Protein 5F6E (pdb70)

Nearest PDB structures (foldseek):
  5f6e-assembly1_A  TM=1.006E+00  e=1.641E-32  Homo sapiens
  5fq2-assembly1_A  TM=9.943E-01  e=1.262E-30  Homo sapiens
  2uyz-assembly1_A  TM=9.974E-01  e=3.796E-30  Mus musculus
  2gro-assembly1_A  TM=9.980E-01  e=2.972E-30  Homo sapiens
  2grr-assembly1_A  TM=9.965E-01  e=2.630E-30  Homo sapiens

CATH classification: 3.10.110.10

Sequence (156 aa):
SGIALSSSRLAQQERRKAWRRKDHHPFGFVAVVPPTKKNPPDGTMNLMMNWEECAIIPPGAAGTPWAGGLFKLLRMMLLFKDDYPSSPPKKCKFEPPPLFHPNVVYYPSGTVCLSSSIILEEDKDWRRPAIITIKKQILLGIQEELLNEPNNIQQDPAQAEAYTIIYYCQNRRVEYEEKKRVRRRAQAKKKFAP

Solvent-accessible surface area: 8613 Å² total; per-residue (Å²): 61,59,135,0,75,77,34,0,51,115,8,81,164,58,16,158,184,87,82,29,198,33,13,65,4,80,24,22,160,52,152,113,44,74,92,34,16,38,37,0,81,5,5,0,24,13,34,96,87,29,33,6,45,52,4,42,2,134,3,52,0,63,13,123,99,75,2,18,63,0,16,2,87,1,57,1,66,69,68,7,21,0,0,0,0,95,100,55,0,28,7,18,28,46,43,18,64,90,142,125,79,16,134,70,72,4,49,1,62,92,1,0,71,14,0,33,127,5,3,68,110,9,67,83,157,65,60,11,22,79,88,0,72,52,27,22,65,141,74,114,121,61,8,66,118,82,0,128,62,18,3,170,153,41,58,129

InterPro domains:
  IPR000608 Ubiquitin-conjugating (UBC), catalytic core domain [PF00179] (8-151)
  IPR000608 Ubiquitin-conjugating (UBC), catalytic core domain [PS50127] (4-157)
  IPR016135 Ubiquitin-conjugating enzyme/RWD-like [G3DSA:3.10.110.10] (1-157)
  IPR016135 Ubiquitin-conjugating enzyme/RWD-like [SSF54495] (1-156)
  IPR0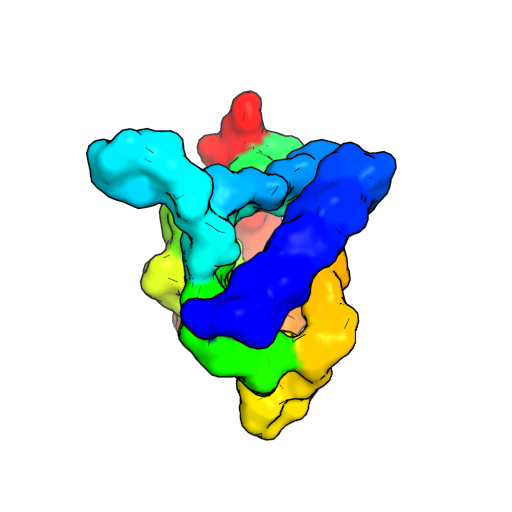23313 Ubiquitin-conjugating enzyme, active site [PS00183] (82-97)
  IPR050113 Ubiquitin-conjugating enzyme E2-like [PTHR24067] (4-149)

GO terms:
  GO:0061656 SUMO conjugating enzyme activity (F, IDA)
  GO:0048471 perinuclear region of cytoplasm (C, IDA)
  GO:0016925 protein sumoylation (P, IDA)
  GO:0051170 import into nucleus (P, IDA)
  GO:0001221 transcription coregulator binding (F, IPI)
  GO:0005515 protein binding (F, IPI)
  GO:0005634 nucleus (C, IDA)
  GO:0005737 cytoplasm (C, IDA)
  GO:0016925 protein sumoylation (P, IMP)
  GO:0008134 transcription factor binding (F, IPI)
  GO:0036211 protein modification process (P, TAS)
  GO:0000795 synaptonemal complex (C, TAS)
  GO:0006511 ubiquitin-dependent protein catabolic process (P, TAS)
  GO:0019789 SUMO transferase activity (F, EXP)
  GO:0005635 nuclear envelope (C, TAS)
  GO:0005654 nucleoplasm (C, TAS)
  GO:0005829 cytosol (C, TAS)
  GO:0016925 protein sumoylation (P, TAS)
  GO:0007084 mitotic nuclear membrane reassembly (P, TAS)
  GO:0000122 negative regulation of transcription by RNA polymerase II (P, TAS)

B-factor: mean 19.39, std 8.33, range [9.88, 52.64]

Radius of gyration: 15.87 Å; Cα contacts (8 Å, |Δi|>4): 340; chains: 1; bounding box: 32×26×48 Å

Structure (mmCIF, N/CA/C/O backbone):
data_5F6E
#
_entry.id   5F6E
#
_cell.length_a   50.873
_cell.length_b   35.537
_cell.length_c   58.151
_cell.angle_alpha   90.00
_cell.angle_beta   112.16
_cell.angle_gamma   90.00
#
_symmetry.space_group_name_H-M   'P 1 21 1'
#
loop_
_entity.id
_entity.type
_entity.pdbx_description
1 polymer 'SUMO-conjugating enzyme UBC9'
2 non-polymer 1,2-ETHANEDIOL
3 water water
#
loop_
_atom_site.group_PDB
_atom_site.id
_atom_site.type_symbol
_atom_site.label_atom_id
_atom_site.label_alt_id
_atom_site.label_comp_id
_atom_site.label_asym_id
_atom_site.label_entity_id
_atom_site.label_seq_id
_atom_site.pdbx_PDB_ins_code
_atom_site.Cartn_x
_atom_site.Cartn_y
_atom_site.Cartn_z
_atom_site.occupancy
_atom_site.B_iso_or_equiv
_atom_site.auth_seq_id
_atom_site.auth_comp_id
_atom_site.auth_asym_id
_atom_site.auth_atom_id
_atom_site.pdbx_PDB_model_num
ATOM 1 N N . SER A 1 1 ? 68.772 5.209 -16.014 1.00 25.90 2 SER A N 1
ATOM 2 C CA . SER A 1 1 ? 69.597 4.007 -15.913 1.00 24.30 2 SER A CA 1
ATOM 3 C C . SER A 1 1 ? 68.749 2.741 -15.876 1.00 21.99 2 SER A C 1
ATOM 4 O O . SER A 1 1 ? 68.014 2.514 -14.904 1.00 21.13 2 SER A O 1
ATOM 7 N N . GLY A 1 2 ? 68.867 1.912 -16.911 1.00 21.63 3 GLY A N 1
ATOM 8 C CA . GLY A 1 2 ? 68.129 0.664 -16.974 1.00 21.06 3 GLY A CA 1
ATOM 9 C C . GLY A 1 2 ? 68.413 -0.252 -15.796 1.00 18.96 3 GLY A C 1
ATOM 10 O O . GLY A 1 2 ? 67.509 -0.905 -15.277 1.00 19.95 3 GLY A O 1
ATOM 11 N N . ILE A 1 3 ? 69.674 -0.320 -15.389 1.00 17.64 4 ILE A N 1
ATOM 12 C CA . ILE A 1 3 ? 70.062 -1.174 -14.269 1.00 16.91 4 ILE A CA 1
ATOM 13 C C . ILE A 1 3 ? 69.393 -0.716 -12.964 1.00 16.22 4 ILE A C 1
ATOM 14 O O . ILE A 1 3 ? 68.798 -1.519 -12.243 1.00 16.78 4 ILE A O 1
ATOM 19 N N . ALA A 1 4 ? 69.458 0.582 -12.680 1.00 16.05 5 ALA A N 1
ATOM 20 C CA . ALA A 1 4 ? 68.848 1.114 -11.471 1.00 15.60 5 ALA A CA 1
ATOM 21 C C . ALA A 1 4 ? 67.343 0.926 -11.517 1.00 15.81 5 ALA A C 1
ATOM 22 O O . ALA A 1 4 ? 66.737 0.486 -10.535 1.00 15.44 5 ALA A O 1
ATOM 24 N N . LEU A 1 5 ? 66.736 1.251 -12.654 1.00 16.54 6 LEU A N 1
ATOM 25 C CA . LEU A 1 5 ? 65.285 1.185 -12.776 1.00 17.50 6 LEU A CA 1
ATOM 26 C C . LEU A 1 5 ? 64.733 -0.229 -12.665 1.00 17.38 6 LEU A C 1
ATOM 27 O O . LEU A 1 5 ? 63.670 -0.437 -12.089 1.00 18.40 6 LEU A O 1
ATOM 32 N N A SER A 1 6 ? 65.449 -1.197 -13.227 0.54 17.85 7 SER A N 1
ATOM 33 N N B SER A 1 6 ? 65.454 -1.206 -13.208 0.25 17.38 7 SER A N 1
ATOM 34 N N C SER A 1 6 ? 65.462 -1.199 -13.210 0.20 17.08 7 SER A N 1
ATOM 35 C CA A SER A 1 6 ? 65.036 -2.584 -13.109 0.54 18.18 7 SER A CA 1
ATOM 36 C CA B SER A 1 6 ? 65.015 -2.593 -13.107 0.25 17.42 7 SER A CA 1
ATOM 37 C CA C SER A 1 6 ? 65.054 -2.595 -13.117 0.20 16.83 7 SER A CA 1
ATOM 38 C C A SER A 1 6 ? 65.048 -3.016 -11.640 0.54 17.14 7 SER A C 1
ATOM 39 C C B SER A 1 6 ? 65.084 -3.092 -11.660 0.25 16.94 7 SER A C 1
ATOM 40 C C C SER A 1 6 ? 65.085 -3.079 -11.667 0.20 16.64 7 SER A C 1
ATOM 41 O O A SER A 1 6 ? 64.085 -3.601 -11.144 0.54 17.59 7 SER A O 1
ATOM 42 O O B SER A 1 6 ? 64.190 -3.803 -11.200 0.25 17.45 7 SER A O 1
ATOM 43 O O C SER A 1 6 ? 64.168 -3.763 -11.212 0.20 17.10 7 SER A O 1
ATOM 50 N N . ARG A 1 7 ? 66.142 -2.721 -10.944 1.00 16.13 8 ARG A N 1
ATOM 51 C CA . ARG A 1 7 ? 66.250 -3.083 -9.532 1.00 15.18 8 ARG A CA 1
ATOM 52 C C . ARG A 1 7 ? 65.176 -2.371 -8.705 1.00 14.70 8 ARG A C 1
ATOM 53 O O . ARG A 1 7 ? 64.555 -2.985 -7.840 1.00 15.26 8 ARG A O 1
ATOM 61 N N . LEU A 1 8 ? 64.939 -1.091 -8.986 1.00 14.94 9 LEU A N 1
ATOM 62 C CA . LEU A 1 8 ? 63.944 -0.345 -8.227 1.00 15.29 9 LEU A CA 1
ATOM 63 C C . LEU A 1 8 ? 62.532 -0.883 -8.454 1.00 15.53 9 LEU A C 1
ATOM 64 O O . LEU A 1 8 ? 61.729 -0.906 -7.520 1.00 15.65 9 LEU A O 1
ATOM 69 N N . ALA A 1 9 ? 62.236 -1.351 -9.665 1.00 16.63 10 ALA A N 1
ATOM 70 C CA . ALA A 1 9 ? 60.954 -2.001 -9.912 1.00 17.91 10 ALA A CA 1
ATOM 71 C C . ALA A 1 9 ? 60.822 -3.296 -9.101 1.00 17.78 10 ALA A C 1
ATOM 72 O O . ALA A 1 9 ? 59.753 -3.602 -8.570 1.00 18.29 10 ALA A O 1
ATOM 74 N N A GLN A 1 10 ? 61.916 -4.049 -9.018 0.61 17.15 11 GLN A N 1
ATOM 75 N N B GLN A 1 10 ? 61.910 -4.052 -8.999 0.39 17.43 11 GLN A N 1
ATOM 76 C CA A GLN A 1 10 ? 61.964 -5.261 -8.209 0.61 17.64 11 GLN A CA 1
ATOM 77 C CA B GLN A 1 10 ? 61.902 -5.265 -8.191 0.39 17.80 11 GLN A CA 1
ATOM 78 C C A GLN A 1 10 ? 61.695 -4.933 -6.735 0.61 16.89 11 GLN A C 1
ATOM 79 C C B GLN A 1 10 ? 61.694 -4.944 -6.711 0.39 16.95 11 GLN A C 1
ATOM 80 O O A GLN A 1 10 ? 60.918 -5.613 -6.068 0.61 17.46 11 GLN A O 1
ATOM 81 O O B GLN A 1 10 ? 60.971 -5.650 -6.010 0.39 17.30 11 GLN A O 1
ATOM 92 N N . GLU A 1 11 ? 62.333 -3.877 -6.240 1.00 15.90 12 GLU A N 1
ATOM 93 C CA . GLU A 1 11 ? 62.171 -3.454 -4.846 1.00 15.16 12 GLU A CA 1
ATOM 94 C C . GLU A 1 11 ? 60.720 -3.075 -4.565 1.00 15.48 12 GLU A C 1
ATOM 95 O O . GLU A 1 11 ? 60.154 -3.442 -3.533 1.00 15.92 12 GLU A O 1
ATOM 101 N N A ARG A 1 12 ? 60.123 -2.334 -5.490 0.57 16.09 13 ARG A N 1
ATOM 102 N N B ARG A 1 12 ? 60.116 -2.340 -5.491 0.43 16.45 13 ARG A N 1
ATOM 103 C CA A ARG A 1 12 ? 58.748 -1.885 -5.332 0.57 17.41 13 ARG A CA 1
ATOM 104 C CA B ARG A 1 12 ? 58.745 -1.893 -5.307 0.43 17.91 13 ARG A CA 1
ATOM 105 C C A ARG A 1 12 ? 57.776 -3.063 -5.275 0.57 17.92 13 ARG A C 1
ATOM 106 C C B ARG A 1 12 ? 57.778 -3.073 -5.262 0.43 1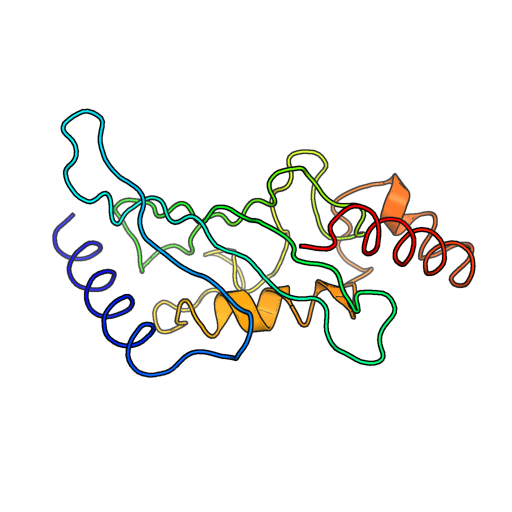8.08 13 ARG A C 1
ATOM 107 O O A ARG A 1 12 ? 56.867 -3.090 -4.445 0.57 18.32 13 ARG A O 1
ATOM 108 O O B ARG A 1 12 ? 56.871 -3.110 -4.430 0.43 18.34 13 ARG A O 1
ATOM 123 N N . LYS A 1 13 ? 57.985 -4.042 -6.147 1.00 17.99 14 LYS A N 1
ATOM 124 C CA . LYS A 1 13 ? 57.134 -5.223 -6.184 1.00 19.39 14 LYS A CA 1
ATOM 125 C C . LYS A 1 13 ? 57.251 -6.010 -4.881 1.00 19.04 14 LYS A C 1
ATOM 126 O O . LYS A 1 13 ? 56.247 -6.414 -4.294 1.00 19.85 14 LYS A O 1
ATOM 132 N N . ALA A 1 14 ? 58.481 -6.201 -4.415 1.00 18.22 15 ALA A N 1
ATOM 133 C CA . ALA A 1 14 ? 58.709 -6.928 -3.173 1.00 18.53 15 ALA A CA 1
ATOM 134 C C . ALA A 1 14 ? 58.098 -6.200 -1.980 1.00 18.16 15 ALA A C 1
ATOM 135 O O . ALA A 1 14 ? 57.452 -6.820 -1.134 1.00 18.95 15 ALA A O 1
ATOM 137 N N . TRP A 1 15 ? 58.311 -4.888 -1.918 1.00 17.45 16 TRP A N 1
ATOM 138 C CA . TRP A 1 15 ? 57.802 -4.082 -0.817 1.00 17.42 16 TRP A CA 1
ATOM 139 C C . TRP A 1 15 ? 56.278 -4.165 -0.726 1.00 19.00 16 TRP A C 1
ATOM 140 O O . TRP A 1 15 ? 55.716 -4.370 0.353 1.00 20.06 16 TRP A O 1
ATOM 151 N N A ARG A 1 16 ? 55.610 -4.016 -1.863 0.47 19.55 17 ARG A N 1
ATOM 152 N N B ARG A 1 16 ? 55.616 -4.019 -1.870 0.53 19.48 17 ARG A N 1
ATOM 153 C CA A ARG A 1 16 ? 54.152 -4.022 -1.877 0.47 21.14 17 ARG A CA 1
ATOM 154 C CA B ARG A 1 16 ? 54.157 -4.024 -1.914 0.53 21.18 17 ARG A CA 1
ATOM 155 C C A ARG A 1 16 ? 53.580 -5.376 -1.464 0.47 22.76 17 ARG A C 1
ATOM 156 C C B ARG A 1 16 ? 53.569 -5.373 -1.501 0.53 22.91 17 ARG A C 1
ATOM 157 O O A ARG A 1 16 ? 52.515 -5.446 -0.849 0.47 24.14 17 ARG A O 1
ATOM 158 O O B ARG A 1 16 ? 52.480 -5.436 -0.929 0.53 24.47 17 ARG A O 1
ATOM 173 N N . LYS A 1 17 ? 54.298 -6.446 -1.787 1.00 22.54 18 LYS A N 1
ATOM 174 C CA . LYS A 1 17 ? 53.864 -7.790 -1.430 1.00 23.71 18 LYS A CA 1
ATOM 175 C C . LYS A 1 17 ? 54.010 -8.076 0.064 1.00 23.09 18 LYS A C 1
ATOM 176 O O . LYS A 1 17 ? 53.180 -8.765 0.660 1.00 24.14 18 LYS A O 1
ATOM 182 N N . ASP A 1 18 ? 55.066 -7.544 0.668 1.00 21.92 19 ASP A N 1
ATOM 183 C CA . ASP A 1 18 ? 55.391 -7.870 2.049 1.00 22.46 19 ASP A CA 1
ATOM 184 C C . ASP A 1 18 ? 56.299 -6.804 2.640 1.00 20.32 19 ASP A C 1
ATOM 185 O O . ASP A 1 18 ? 57.451 -6.666 2.237 1.00 20.87 19 ASP A O 1
ATOM 190 N N A HIS A 1 19 ? 55.774 -6.053 3.601 0.45 19.19 20 HIS A N 1
ATOM 191 N N B HIS A 1 19 ? 55.779 -6.036 3.591 0.55 19.01 20 HIS A N 1
ATOM 192 C CA A HIS A 1 19 ? 56.554 -5.020 4.265 0.45 18.19 20 HIS A CA 1
ATOM 193 C CA B HIS A 1 19 ? 56.595 -5.028 4.252 0.55 17.86 20 HIS A CA 1
ATOM 194 C C A HIS A 1 19 ? 56.229 -5.007 5.753 0.45 17.60 20 HIS A C 1
ATOM 195 C C B HIS A 1 19 ? 56.195 -4.893 5.718 0.55 17.84 20 HIS A C 1
ATOM 196 O O A HIS A 1 19 ? 55.184 -5.509 6.171 0.45 17.47 20 HIS A O 1
ATOM 197 O O B HIS A 1 19 ? 55.059 -5.198 6.086 0.55 18.30 20 HIS A O 1
ATOM 210 N N . PRO A 1 20 ? 57.137 -4.450 6.565 1.00 17.38 21 PRO A N 1
ATOM 211 C CA . PRO A 1 20 ? 56.855 -4.362 7.999 1.00 17.19 21 PRO A CA 1
ATOM 212 C C . PRO A 1 20 ? 55.734 -3.376 8.308 1.00 16.25 21 PRO A C 1
ATOM 213 O O . PRO A 1 20 ? 55.645 -2.300 7.706 1.00 16.22 21 PRO A O 1
ATOM 217 N N . PHE A 1 21 ? 54.890 -3.750 9.261 1.00 16.49 22 PHE A N 1
ATOM 218 C CA . PHE A 1 21 ? 53.702 -2.976 9.565 1.00 16.50 22 PHE A CA 1
ATOM 219 C C . PHE A 1 21 ? 54.036 -1.561 10.023 1.00 15.74 22 PHE A C 1
ATOM 220 O O . PHE A 1 21 ? 54.933 -1.355 10.847 1.00 16.02 22 PHE A O 1
ATOM 228 N N . GLY A 1 22 ? 53.316 -0.586 9.480 1.00 15.88 23 GLY A N 1
ATOM 229 C CA . GLY A 1 22 ? 53.491 0.796 9.881 1.00 15.66 23 GLY A CA 1
ATOM 230 C C . GLY A 1 22 ? 54.533 1.550 9.080 1.00 14.80 23 GLY A C 1
ATOM 231 O O . GLY A 1 22 ? 54.595 2.771 9.150 1.00 15.15 23 GLY A O 1
ATOM 232 N N . PHE A 1 23 ? 55.358 0.832 8.323 1.00 14.15 24 PHE A N 1
ATOM 233 C CA . PHE A 1 23 ? 56.327 1.478 7.447 1.00 13.51 24 PHE A CA 1
ATOM 234 C C . PHE A 1 23 ? 55.661 1.868 6.132 1.00 13.96 24 PHE A C 1
ATOM 235 O O . PHE A 1 23 ? 54.711 1.214 5.687 1.00 15.70 24 PHE A O 1
ATOM 243 N N . VAL A 1 24 ? 56.184 2.914 5.500 1.00 13.78 25 VAL A N 1
ATOM 244 C CA . VAL A 1 24 ? 55.723 3.368 4.193 1.00 14.91 25 VAL A CA 1
ATOM 245 C C . VAL A 1 24 ? 56.944 3.547 3.298 1.00 14.02 25 VAL A C 1
ATOM 246 O O . VAL A 1 24 ? 57.983 4.013 3.759 1.00 14.29 25 VAL A O 1
ATOM 250 N N . ALA A 1 25 ? 56.825 3.163 2.030 1.00 14.17 26 ALA A N 1
ATOM 251 C CA . ALA A 1 25 ? 57.877 3.421 1.056 1.00 14.10 26 ALA A CA 1
ATOM 252 C C . ALA A 1 25 ? 57.230 3.484 -0.318 1.00 14.69 26 ALA A C 1
ATOM 253 O O . ALA A 1 25 ? 56.832 2.457 -0.865 1.00 15.94 26 ALA A O 1
ATOM 255 N N A VAL A 1 26 ? 57.104 4.681 -0.878 0.37 14.94 27 VAL A N 1
ATOM 256 N N B VAL A 1 26 ? 57.132 4.690 -0.871 0.63 14.85 27 VAL A N 1
ATOM 257 C CA A VAL A 1 26 ? 56.517 4.811 -2.206 0.37 15.64 27 VAL A CA 1
ATOM 258 C CA B VAL A 1 26 ? 56.416 4.905 -2.122 0.63 15.83 27 VAL A CA 1
ATOM 259 C C A VAL A 1 26 ? 57.309 5.771 -3.083 0.37 15.28 27 VAL A C 1
ATOM 260 C C B VAL A 1 26 ? 57.209 5.824 -3.050 0.63 15.58 27 VAL A C 1
ATOM 261 O O A VAL A 1 26 ? 57.799 6.796 -2.615 0.37 16.10 27 VAL A O 1
ATOM 262 O O B VAL A 1 26 ? 57.677 6.881 -2.632 0.63 16.38 27 VAL A O 1
ATOM 269 N N A PRO A 1 27 ? 57.453 5.427 -4.367 0.37 14.87 28 PRO A N 1
ATOM 270 N N B PRO A 1 27 ? 57.361 5.434 -4.326 0.63 15.67 28 PRO A N 1
ATOM 271 C CA A PRO A 1 27 ? 58.065 6.349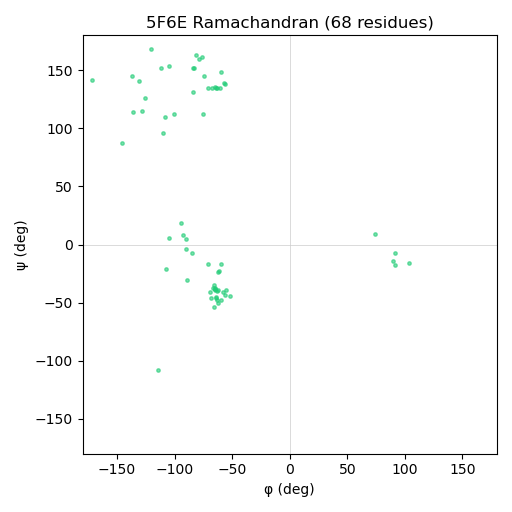 -5.327 0.37 15.36 28 PRO A CA 1
ATOM 272 C CA B PRO A 1 27 ? 58.032 6.356 -5.250 0.63 16.41 28 PRO A CA 1
ATOM 273 C C A PRO A 1 27 ? 57.250 7.629 -5.466 0.37 16.46 28 PRO A C 1
ATOM 274 C C B PRO A 1 27 ? 57.242 7.650 -5.413 0.63 17.02 28 PRO A C 1
ATOM 275 O O A PRO A 1 27 ? 56.033 7.617 -5.272 0.37 17.69 28 PRO A O 1
ATOM 276 O O B PRO A 1 27 ? 56.033 7.669 -5.175 0.63 18.53 28 PRO A O 1
ATOM 283 N N . THR A 1 28 ? 57.929 8.723 -5.788 1.00 16.61 29 THR A N 1
ATOM 284 C CA . THR A 1 28 ? 57.281 10.005 -6.014 1.00 16.35 29 THR A CA 1
ATOM 285 C C . THR A 1 28 ? 56.907 10.145 -7.496 1.00 16.38 29 THR A C 1
ATOM 286 O O . THR A 1 28 ? 56.985 9.178 -8.262 1.00 17.47 29 THR A O 1
ATOM 290 N N A LYS A 1 29 ? 56.498 11.348 -7.892 0.76 15.87 30 LYS A N 1
ATOM 291 N N B LYS A 1 29 ? 56.500 11.348 -7.884 0.24 16.52 30 LYS A N 1
ATOM 292 C CA A LYS A 1 29 ? 56.107 11.619 -9.274 0.76 16.34 30 LYS A CA 1
ATOM 293 C CA B LYS A 1 29 ? 56.143 11.620 -9.269 0.24 16.96 30 LYS A CA 1
ATOM 294 C C A LYS A 1 29 ? 56.944 12.737 -9.885 0.76 16.89 30 LYS A C 1
ATOM 295 C C B LYS A 1 29 ? 57.020 12.705 -9.877 0.24 17.15 30 LYS A C 1
ATOM 296 O O A LYS A 1 29 ? 57.387 13.650 -9.183 0.76 17.95 30 LYS A O 1
ATOM 297 O O B LYS A 1 29 ? 57.558 13.561 -9.173 0.24 17.34 30 LYS A O 1
ATOM 308 N N . ASN A 1 30 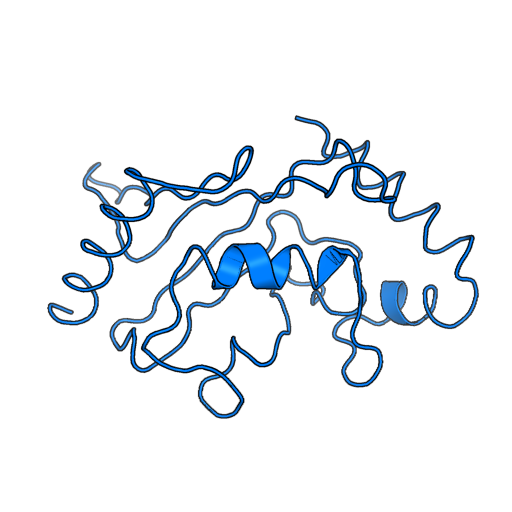? 57.165 12.645 -11.195 1.00 17.53 31 ASN A N 1
ATOM 309 C CA . ASN A 1 30 ? 57.815 13.699 -11.970 1.00 19.20 31 ASN A CA 1
ATOM 310 C C . ASN A 1 30 ? 56.801 14.826 -12.234 1.00 20.41 31 ASN A C 1
ATOM 311 O O . ASN A 1 30 ? 55.609 14.628 -12.018 1.00 19.36 31 ASN A O 1
ATOM 316 N N A PRO A 1 31 ? 57.272 16.001 -12.700 0.67 22.09 32 PRO A N 1
ATOM 317 N N B PRO A 1 31 ? 57.266 16.001 -12.705 0.33 21.91 32 PRO A N 1
ATOM 318 C CA A PRO A 1 31 ? 56.359 17.113 -13.001 0.67 23.11 32 PRO A CA 1
ATOM 319 C CA B PRO A 1 31 ? 56.318 17.095 -12.958 0.33 22.83 32 PRO A CA 1
ATOM 320 C C A PRO A 1 31 ? 55.240 16.751 -13.978 0.67 23.54 32 PRO A C 1
ATOM 321 C C B PRO A 1 31 ? 55.243 16.773 -14.001 0.33 23.33 32 PRO A C 1
ATOM 322 O O A PRO A 1 31 ? 54.174 17.364 -13.931 0.67 23.68 32 PRO A O 1
ATOM 323 O O B PRO A 1 31 ? 54.211 17.443 -14.026 0.33 23.52 32 PRO A O 1
ATOM 330 N N . ASP A 1 32 ? 55.475 15.768 -14.841 1.00 23.44 33 ASP A N 1
ATOM 331 C CA . ASP A 1 32 ? 54.465 15.347 -15.809 1.00 24.01 33 ASP A CA 1
ATOM 332 C C . ASP A 1 32 ? 53.524 14.272 -15.251 1.00 23.06 33 ASP A C 1
ATOM 333 O O . ASP A 1 32 ? 52.668 13.756 -15.971 1.00 24.16 33 ASP A O 1
ATOM 338 N N . GLY A 1 33 ? 53.699 13.930 -13.975 1.00 21.39 34 GLY A N 1
ATOM 339 C CA . GLY A 1 33 ? 52.816 12.987 -13.305 1.00 20.87 34 GLY A CA 1
ATOM 340 C C . GLY A 1 33 ? 53.244 11.530 -13.352 1.00 20.55 34 GLY A C 1
ATOM 341 O O . GLY A 1 33 ? 52.634 10.682 -12.694 1.00 21.15 34 GLY A O 1
ATOM 342 N N . THR A 1 34 ? 54.285 11.229 -14.121 1.00 20.17 35 THR A N 1
ATOM 343 C CA . THR A 1 34 ? 54.777 9.859 -14.222 1.00 20.32 35 THR A CA 1
ATOM 344 C C . THR A 1 34 ? 55.566 9.474 -12.973 1.00 19.02 35 THR A C 1
ATOM 345 O O . THR A 1 34 ? 56.007 10.332 -12.209 1.00 18.36 35 THR A O 1
ATOM 349 N N . MET A 1 35 ? 55.740 8.176 -12.770 1.00 19.75 36 MET A N 1
ATOM 350 C CA . MET A 1 35 ? 56.423 7.678 -11.587 1.00 19.51 36 MET A CA 1
ATOM 351 C C . MET A 1 35 ? 57.921 7.969 -11.627 1.00 18.34 36 MET A C 1
ATOM 352 O O . MET A 1 35 ? 58.580 7.767 -12.656 1.00 19.11 36 MET A O 1
ATOM 357 N N . ASN A 1 36 ? 58.446 8.448 -10.500 1.00 17.42 37 ASN A N 1
ATOM 358 C CA . ASN A 1 36 ? 59.875 8.669 -10.334 1.00 17.25 37 ASN A CA 1
ATOM 359 C C . ASN A 1 36 ? 60.441 7.662 -9.344 1.00 17.03 37 ASN A C 1
ATOM 360 O O . ASN A 1 36 ? 60.385 7.859 -8.126 1.00 17.10 37 ASN A O 1
ATOM 365 N N . LEU A 1 37 ? 60.988 6.576 -9.875 1.00 16.68 38 LEU A N 1
ATOM 366 C CA . LEU A 1 37 ? 61.580 5.539 -9.038 1.00 16.73 38 LEU A CA 1
ATOM 367 C C . LEU A 1 37 ? 62.877 5.948 -8.341 1.00 15.66 38 LEU A C 1
ATOM 368 O O . LEU A 1 37 ? 63.359 5.219 -7.486 1.00 15.38 38 LEU A O 1
ATOM 373 N N A MET A 1 38 ? 63.444 7.091 -8.714 0.99 15.75 39 MET A N 1
ATOM 374 N N B MET A 1 38 ? 63.425 7.107 -8.697 0.01 15.55 39 MET A N 1
ATOM 375 C CA A MET A 1 38 ? 64.725 7.504 -8.142 0.99 15.68 39 MET A CA 1
ATOM 376 C CA B MET A 1 38 ? 64.709 7.559 -8.156 0.01 15.46 39 MET A CA 1
ATOM 377 C C A MET A 1 38 ? 64.597 8.296 -6.831 0.99 14.89 39 MET A C 1
ATOM 378 C C B MET A 1 38 ? 64.589 8.233 -6.788 0.01 15.38 39 MET A C 1
ATOM 379 O O A MET A 1 38 ? 65.607 8.632 -6.216 0.99 15.62 39 MET A O 1
ATOM 380 O O B MET A 1 38 ? 65.586 8.425 -6.091 0.01 15.35 39 MET A O 1
ATOM 389 N N . ASN A 1 39 ? 63.366 8.587 -6.411 1.00 15.32 40 ASN A N 1
ATOM 390 C CA . ASN A 1 39 ? 63.117 9.444 -5.256 1.00 15.03 40 ASN A CA 1
ATOM 391 C C . ASN A 1 39 ? 61.872 8.901 -4.567 1.00 14.56 40 ASN A C 1
ATOM 392 O O . ASN A 1 39 ? 60.773 8.985 -5.116 1.00 15.59 40 ASN A O 1
ATOM 397 N N . TRP A 1 40 ? 62.050 8.307 -3.386 1.00 13.71 41 TRP A N 1
ATOM 398 C CA . TRP A 1 40 ? 60.935 7.706 -2.660 1.00 13.36 41 TRP A CA 1
ATOM 399 C C . TRP A 1 40 ? 60.640 8.445 -1.366 1.00 13.30 41 TRP A C 1
ATOM 400 O O . TRP A 1 40 ? 61.555 8.884 -0.662 1.00 14.00 41 TRP A O 1
ATOM 411 N N A GLU A 1 41 ? 59.356 8.577 -1.058 0.84 13.36 42 GLU A N 1
ATOM 412 N N B GLU A 1 41 ? 59.354 8.584 -1.066 0.16 13.56 42 GLU A N 1
ATOM 413 C CA A GLU A 1 41 ? 58.923 9.126 0.222 0.84 14.04 42 GLU A CA 1
ATOM 414 C CA B GLU A 1 41 ? 58.910 9.118 0.212 0.16 13.90 42 GLU A CA 1
ATOM 415 C C A GLU A 1 41 ? 58.555 7.974 1.147 0.84 13.48 42 GLU A C 1
ATOM 416 C C B GLU A 1 41 ? 58.574 7.957 1.139 0.16 13.59 42 GLU A C 1
ATOM 417 O O A GLU A 1 41 ? 57.660 7.172 0.845 0.84 14.45 42 GLU A O 1
ATOM 418 O O B GLU A 1 41 ? 57.710 7.132 0.835 0.16 13.72 42 GLU A O 1
ATOM 429 N N . CYS A 1 42 ? 59.271 7.893 2.267 1.00 13.42 43 CYS A N 1
ATOM 430 C CA . CYS A 1 42 ? 59.138 6.777 3.187 1.00 13.05 43 CYS A CA 1
ATOM 431 C C . CYS A 1 42 ? 58.759 7.253 4.587 1.00 12.96 43 CYS A C 1
ATOM 432 O O . CYS A 1 42 ? 58.833 8.442 4.905 1.00 13.25 43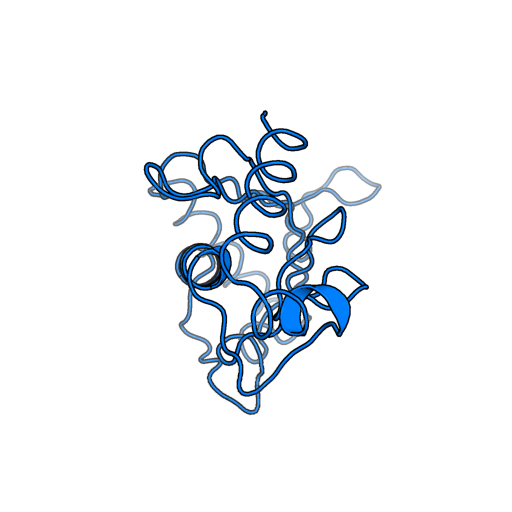 CYS A O 1
ATOM 435 N N . ALA A 1 43 ? 58.362 6.314 5.437 1.00 13.15 44 ALA A N 1
ATOM 436 C CA . ALA A 1 43 ? 58.107 6.625 6.831 1.00 13.94 44 ALA A CA 1
ATOM 437 C C . ALA A 1 43 ? 58.440 5.422 7.689 1.00 13.04 44 ALA A C 1
ATOM 438 O O . ALA A 1 43 ? 58.170 4.274 7.312 1.00 13.75 44 ALA A O 1
ATOM 440 N N A ILE A 1 44 ? 59.037 5.692 8.844 0.87 12.20 45 ILE A N 1
ATOM 441 N N B ILE A 1 44 ? 59.017 5.699 8.855 0.13 13.07 45 ILE A N 1
ATOM 442 C CA A ILE A 1 44 ? 59.440 4.669 9.796 0.87 11.32 45 ILE A CA 1
ATOM 443 C CA B ILE A 1 44 ? 59.400 4.672 9.815 0.13 13.11 45 ILE A CA 1
ATOM 444 C C A ILE A 1 44 ? 58.679 4.888 11.100 0.87 11.88 45 ILE A C 1
ATOM 445 C C B ILE A 1 44 ? 58.666 4.904 11.128 0.13 13.15 45 ILE A C 1
ATOM 446 O O A ILE A 1 44 ? 58.745 5.971 11.686 0.87 12.18 45 ILE A O 1
ATOM 447 O O B ILE A 1 44 ? 58.798 5.966 11.738 0.13 13.04 45 ILE A O 1
ATOM 456 N N A PRO A 1 45 ? 57.946 3.866 11.572 0.87 11.99 46 PRO A N 1
ATOM 457 N N B PRO A 1 45 ? 57.883 3.911 11.570 0.13 13.22 46 PRO A N 1
ATOM 458 C CA A PRO A 1 45 ? 57.245 3.997 12.854 0.87 12.95 46 PRO A CA 1
ATOM 459 C CA B PRO A 1 45 ? 57.192 4.033 12.856 0.13 13.39 46 PRO A CA 1
ATOM 460 C C A PRO A 1 45 ? 58.211 3.771 14.003 0.87 12.90 46 PRO A C 1
ATOM 461 C C B PRO A 1 45 ? 58.144 3.744 14.010 0.13 13.38 46 PRO A C 1
ATOM 462 O O A PRO A 1 45 ? 59.124 2.946 13.906 0.87 13.22 46 PRO A O 1
ATOM 463 O O B PRO A 1 45 ? 58.993 2.858 13.900 0.13 13.32 46 PRO A O 1
ATOM 470 N N . GLY A 1 46 ? 58.010 4.492 15.100 1.00 13.56 47 GLY A N 1
ATOM 471 C CA . GLY A 1 46 ? 58.797 4.231 16.285 1.00 14.19 47 GLY A CA 1
ATOM 472 C C . GLY A 1 46 ? 58.472 2.842 16.803 1.00 15.55 47 GLY A C 1
ATOM 473 O O . GLY A 1 46 ? 57.333 2.384 16.712 1.00 16.45 47 GLY A O 1
ATOM 474 N N . ALA A 1 47 ? 59.481 2.156 17.326 1.00 16.76 48 ALA A N 1
ATOM 475 C CA . ALA A 1 47 ? 59.286 0.83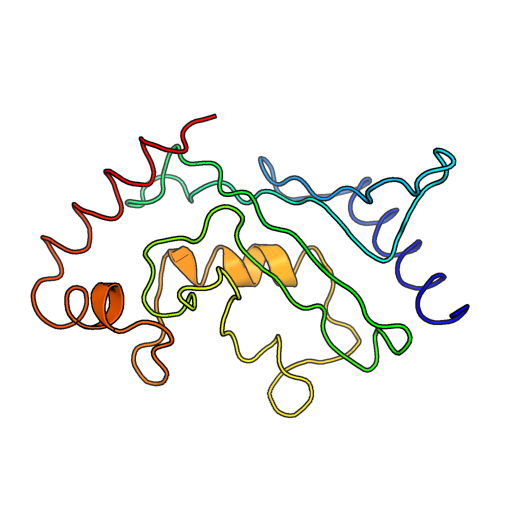5 17.902 1.00 18.92 48 ALA A CA 1
ATOM 476 C C . ALA A 1 47 ? 58.439 0.907 19.173 1.00 19.33 48 ALA A C 1
ATOM 477 O O . ALA A 1 47 ? 58.655 1.762 20.034 1.00 18.57 48 ALA A O 1
ATOM 479 N N . ALA A 1 48 ? 57.470 0.006 19.297 1.00 20.89 49 ALA A N 1
ATOM 480 C CA . ALA A 1 48 ? 56.649 -0.042 20.502 1.00 22.21 49 ALA A CA 1
ATOM 481 C C . ALA A 1 48 ? 57.522 -0.301 21.720 1.00 22.01 49 ALA A C 1
ATOM 482 O O . ALA A 1 48 ? 58.554 -0.964 21.619 1.00 22.82 49 ALA A O 1
ATOM 484 N N . GLY A 1 49 ? 57.120 0.238 22.865 1.00 21.10 50 GLY A N 1
ATOM 485 C CA . GLY A 1 49 ? 57.826 -0.031 24.102 1.00 20.80 50 GLY A CA 1
ATOM 486 C C . GLY A 1 49 ? 59.160 0.676 24.229 1.00 20.77 50 GLY A C 1
ATOM 487 O O . GLY A 1 49 ? 59.936 0.395 25.139 1.00 21.08 50 GLY A O 1
ATOM 488 N N . THR A 1 50 ? 59.437 1.590 23.305 1.00 20.20 51 THR A N 1
ATOM 489 C CA . THR A 1 50 ? 60.658 2.382 23.349 1.00 20.16 51 THR A CA 1
ATOM 490 C C . THR A 1 50 ? 60.278 3.846 23.436 1.00 20.11 51 THR A C 1
ATOM 491 O O . THR A 1 50 ? 59.123 4.197 23.212 1.00 19.41 51 THR A O 1
ATOM 495 N N . PRO A 1 51 ? 61.257 4.719 23.723 1.00 20.93 52 PRO A N 1
ATOM 496 C CA . PRO A 1 51 ? 60.967 6.153 23.735 1.00 21.30 52 PRO A CA 1
ATOM 497 C C . PRO A 1 51 ? 60.461 6.694 22.383 1.00 19.39 52 PRO A C 1
ATOM 498 O O . PRO A 1 51 ? 59.895 7.780 22.344 1.00 20.56 52 PRO A O 1
ATOM 502 N N . TRP A 1 52 ? 60.661 5.950 21.290 1.00 16.35 53 TRP A N 1
ATOM 503 C CA . TRP A 1 52 ? 60.228 6.377 19.952 1.00 14.98 53 TRP A CA 1
ATOM 504 C C . TRP A 1 52 ? 58.771 6.026 19.675 1.00 14.70 53 TRP A C 1
ATOM 505 O O . TRP A 1 52 ? 58.225 6.422 18.639 1.00 14.69 53 TRP A O 1
ATOM 516 N N . ALA A 1 53 ? 58.147 5.273 20.583 1.00 15.72 54 ALA A N 1
ATOM 517 C CA . ALA A 1 53 ? 56.805 4.758 20.338 1.00 16.76 54 ALA A CA 1
ATOM 518 C C . ALA A 1 53 ? 55.797 5.849 20.016 1.00 17.13 54 ALA A C 1
ATOM 519 O O . ALA A 1 53 ? 55.772 6.903 20.659 1.00 18.24 54 ALA A O 1
ATOM 521 N N . GLY A 1 54 ? 54.948 5.577 19.033 1.00 17.60 55 GLY A N 1
ATOM 522 C CA . GLY A 1 54 ? 53.882 6.489 18.671 1.00 18.69 55 GLY A CA 1
ATOM 523 C C . GLY A 1 54 ? 54.266 7.480 17.589 1.00 18.42 55 GLY A C 1
ATOM 524 O O . GLY A 1 54 ? 53.393 8.084 16.965 1.00 20.30 55 GLY A O 1
ATOM 525 N N . GLY A 1 55 ? 55.564 7.660 17.364 1.00 16.32 56 GLY A N 1
ATOM 526 C CA . GLY A 1 55 ? 56.013 8.567 16.322 1.00 15.64 56 GLY A CA 1
ATOM 527 C C . GLY A 1 55 ? 56.029 7.910 14.954 1.00 14.92 56 GLY A C 1
ATOM 528 O O . GLY A 1 55 ? 56.182 6.699 14.834 1.00 14.51 56 GLY A O 1
ATOM 529 N N . LEU A 1 56 ? 55.853 8.713 13.912 1.00 14.12 57 LEU A N 1
ATOM 530 C CA . LEU A 1 56 ? 56.005 8.256 12.541 1.00 14.31 57 LEU A CA 1
ATOM 531 C C . LEU A 1 56 ? 56.953 9.231 11.879 1.00 13.85 57 LEU A C 1
ATOM 532 O O . LEU A 1 56 ? 56.649 10.419 11.745 1.00 15.27 57 LEU A O 1
ATOM 537 N N . PHE A 1 57 ? 58.114 8.723 11.493 1.00 12.87 58 PHE A N 1
ATOM 538 C CA . PHE A 1 57 ? 59.231 9.571 11.111 1.00 12.90 58 PHE A CA 1
ATOM 539 C C . PHE A 1 57 ? 59.463 9.498 9.613 1.00 12.94 58 PHE A C 1
ATOM 540 O O . PHE A 1 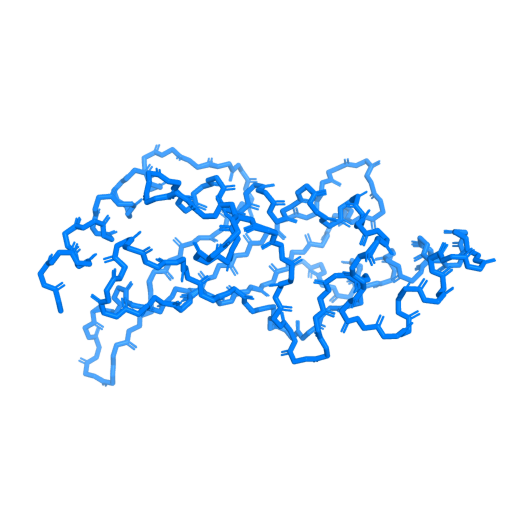57 ? 59.896 8.475 9.083 1.00 12.99 58 PHE A O 1
ATOM 548 N N . LYS A 1 58 ? 59.143 10.592 8.928 1.00 13.10 59 LYS A N 1
ATOM 549 C CA . LYS A 1 58 ? 59.206 10.632 7.477 1.00 12.98 59 LYS A CA 1
ATOM 550 C C . LYS A 1 58 ? 60.621 10.849 6.977 1.00 12.35 59 LYS A C 1
ATOM 551 O O . LYS A 1 58 ? 61.387 11.637 7.546 1.00 12.44 59 LYS A O 1
ATOM 557 N N A LEU A 1 59 ? 60.961 10.176 5.884 0.62 12.66 60 LEU A N 1
ATOM 558 N N B LEU A 1 59 ? 60.988 10.117 5.934 0.38 12.73 60 LEU A N 1
ATOM 559 C CA A LEU A 1 59 ? 62.288 10.321 5.302 0.62 13.85 60 LEU A CA 1
ATOM 560 C CA B LEU A 1 59 ? 62.256 10.369 5.272 0.38 13.35 60 LEU A CA 1
ATOM 561 C C A LEU A 1 59 ? 62.261 10.034 3.810 0.62 13.44 60 LEU A C 1
ATOM 562 C C B LEU A 1 59 ? 62.121 10.229 3.775 0.38 12.75 60 LEU A C 1
ATOM 563 O O A LEU A 1 59 ? 61.467 9.215 3.328 0.62 13.71 60 LEU A O 1
ATOM 564 O O B LEU A 1 59 ? 61.129 9.708 3.259 0.38 12.75 60 LEU A O 1
ATOM 573 N N . ARG A 1 60 ? 63.135 10.723 3.087 1.00 12.63 61 ARG A N 1
ATOM 574 C CA . ARG A 1 60 ? 63.239 10.580 1.655 1.00 12.74 61 ARG A CA 1
ATOM 575 C C . ARG A 1 60 ? 64.418 9.670 1.341 1.00 11.78 61 ARG A C 1
ATOM 576 O O . ARG A 1 60 ? 65.464 9.734 1.992 1.00 12.24 61 ARG A O 1
ATOM 584 N N A MET A 1 61 ? 64.242 8.812 0.340 0.27 11.69 62 MET A N 1
ATOM 585 N N B MET A 1 61 ? 64.241 8.833 0.326 0.73 11.92 62 MET A N 1
ATOM 586 C CA A MET A 1 61 ? 65.343 8.020 -0.196 0.27 11.49 62 MET A CA 1
ATOM 587 C CA B MET A 1 61 ? 65.287 7.935 -0.117 0.73 11.77 62 MET A CA 1
ATOM 588 C C A MET A 1 61 ? 65.671 8.524 -1.597 0.27 11.56 62 MET A C 1
ATOM 589 C C B MET A 1 61 ? 65.614 8.281 -1.567 0.73 12.49 62 MET A C 1
ATOM 590 O O A MET A 1 61 ? 64.783 8.664 -2.435 0.27 11.51 62 MET A O 1
ATOM 591 O O B MET A 1 61 ? 64.750 8.171 -2.432 0.73 12.97 62 MET A O 1
ATOM 600 N N A LEU A 1 62 ? 66.945 8.816 -1.834 0.27 12.01 63 LEU A N 1
ATOM 601 N N B LEU A 1 62 ? 66.852 8.713 -1.803 0.73 12.46 63 LEU A N 1
ATOM 602 C CA A LEU A 1 62 ? 67.394 9.331 -3.122 0.27 12.84 63 LEU A CA 1
ATOM 603 C CA B LEU A 1 62 ? 67.298 9.245 -3.090 0.73 13.76 63 LEU A CA 1
ATOM 604 C C A LEU A 1 62 ? 68.406 8.380 -3.736 0.27 12.99 63 LEU A C 1
ATOM 605 C C B LEU A 1 62 ? 68.355 8.336 -3.702 0.73 13.27 63 LEU A C 1
ATOM 606 O O A LEU A 1 62 ? 69.478 8.146 -3.174 0.27 13.19 63 LEU A O 1
ATOM 607 O O B LEU A 1 62 ? 69.419 8.100 -3.114 0.73 13.66 63 LEU A O 1
ATOM 616 N N . PHE A 1 63 ? 68.055 7.834 -4.895 1.00 13.32 64 PHE A N 1
ATOM 617 C CA . PHE A 1 63 ? 68.907 6.873 -5.590 1.00 13.24 64 PHE A CA 1
ATOM 618 C C . PHE A 1 63 ? 69.662 7.539 -6.726 1.00 14.88 64 PHE A C 1
ATOM 619 O O . PHE A 1 63 ? 69.079 8.320 -7.481 1.00 16.46 64 PHE A O 1
ATOM 627 N N . LYS A 1 64 ? 70.956 7.252 -6.813 1.00 15.32 65 LYS A N 1
ATOM 628 C CA . LYS A 1 64 ? 71.774 7.694 -7.934 1.00 16.42 65 LYS A CA 1
ATOM 629 C C . LYS A 1 64 ? 71.597 6.761 -9.122 1.00 15.96 65 LYS A C 1
ATOM 630 O O . LYS A 1 64 ? 71.139 5.625 -8.982 1.00 15.12 65 LYS A O 1
ATOM 636 N N . ASP A 1 65 ? 71.994 7.226 -10.301 1.00 16.77 66 ASP A N 1
ATOM 637 C CA . ASP A 1 65 ? 71.860 6.413 -11.513 1.00 18.28 66 ASP A CA 1
ATOM 638 C C . ASP A 1 65 ? 72.659 5.114 -11.478 1.00 16.98 66 ASP A C 1
ATOM 639 O O . ASP A 1 65 ? 72.342 4.170 -12.208 1.00 18.83 66 ASP A O 1
ATOM 644 N N . ASP A 1 66 ? 73.698 5.058 -10.649 1.00 15.61 67 ASP A N 1
ATOM 645 C CA . ASP A 1 66 ? 74.479 3.834 -10.541 1.00 15.48 67 ASP A CA 1
ATOM 646 C C . ASP A 1 66 ? 74.007 2.898 -9.421 1.00 15.16 67 ASP A C 1
ATOM 647 O O . ASP A 1 66 ? 74.666 1.912 -9.141 1.00 16.06 67 ASP A O 1
ATOM 652 N N . TYR A 1 67 ? 72.872 3.184 -8.787 1.00 14.23 68 TYR A N 1
ATOM 653 C CA . TYR A 1 67 ? 72.269 2.218 -7.868 1.00 13.40 68 TYR A CA 1
ATOM 654 C C . TYR A 1 67 ? 72.011 0.912 -8.630 1.00 13.44 68 TYR A C 1
ATOM 655 O O . TYR A 1 67 ? 71.575 0.958 -9.777 1.00 14.16 68 TYR A O 1
ATOM 664 N N . PRO A 1 68 ? 72.260 -0.265 -8.025 1.00 12.44 69 PRO A N 1
ATOM 665 C CA . PRO A 1 68 ? 72.649 -0.523 -6.638 1.00 12.00 69 PRO A CA 1
ATOM 666 C C . PRO A 1 68 ? 74.146 -0.649 -6.379 1.00 11.40 69 PRO A C 1
ATOM 667 O O . PRO A 1 68 ? 74.527 -1.158 -5.319 1.00 11.86 69 PRO A O 1
ATOM 671 N N . SER A 1 69 ? 74.987 -0.168 -7.289 1.00 11.89 70 SER A N 1
ATOM 672 C CA . SER A 1 69 ? 76.400 -0.030 -6.970 1.00 12.45 70 SER A CA 1
ATOM 673 C C . SER A 1 69 ? 76.580 0.847 -5.724 1.00 12.19 70 SER A C 1
ATOM 674 O O . SER A 1 69 ? 77.391 0.545 -4.839 1.00 12.78 70 SER A O 1
ATOM 677 N N . SER A 1 70 ? 75.818 1.932 -5.688 1.00 12.43 71 SER A N 1
ATOM 678 C CA . SER A 1 70 ? 75.817 2.891 -4.595 1.00 12.37 71 SER A CA 1
ATOM 679 C C . SER A 1 70 ? 74.570 2.717 -3.743 1.00 11.83 71 SER A C 1
ATOM 680 O O . SER A 1 70 ? 73.528 2.279 -4.222 1.00 12.22 71 SER A O 1
ATOM 683 N N . PRO A 1 71 ? 74.659 3.104 -2.469 1.00 11.45 72 PRO A N 1
ATOM 684 C CA . PRO A 1 71 ? 73.483 3.122 -1.596 1.00 11.37 72 PRO A CA 1
ATOM 685 C C . PRO A 1 71 ? 72.645 4.364 -1.873 1.00 11.27 72 PRO A C 1
ATOM 686 O O . PRO A 1 71 ? 73.155 5.361 -2.383 1.00 12.20 72 PRO A O 1
ATOM 690 N N . PRO A 1 72 ? 71.365 4.352 -1.485 1.00 11.47 73 PRO A N 1
ATOM 691 C CA . PRO A 1 72 ? 70.623 5.609 -1.529 1.00 11.65 73 PRO A CA 1
ATOM 692 C C . PRO A 1 72 ? 71.058 6.537 -0.410 1.00 11.03 73 PRO A C 1
ATOM 693 O O . PRO A 1 72 ? 71.561 6.090 0.630 1.00 11.95 73 PRO A O 1
ATOM 697 N N A LYS A 1 73 ? 70.824 7.827 -0.613 0.14 11.19 74 LYS A N 1
ATOM 698 N N B LYS A 1 73 ? 70.893 7.834 -0.630 0.86 11.47 74 LYS A N 1
ATOM 699 C CA A LYS A 1 73 ? 70.933 8.811 0.451 0.14 11.28 74 LYS A CA 1
ATOM 700 C CA B LYS A 1 73 ? 70.930 8.817 0.449 0.86 11.57 74 LYS A CA 1
ATOM 701 C C A LYS A 1 73 ? 69.587 8.882 1.174 0.14 10.88 74 LYS A C 1
ATOM 702 C C B LYS A 1 73 ? 69.578 8.767 1.164 0.86 10.68 74 LYS A C 1
ATOM 703 O O A LYS A 1 73 ? 68.547 9.072 0.541 0.14 10.96 74 LYS A O 1
ATOM 704 O O B LYS A 1 73 ? 68.521 8.758 0.512 0.86 11.68 74 LYS A O 1
ATOM 715 N N . CYS A 1 74 ? 69.610 8.720 2.494 1.00 10.59 75 CYS A N 1
ATOM 716 C CA . CYS A 1 74 ? 68.388 8.632 3.287 1.00 10.42 75 CYS A CA 1
A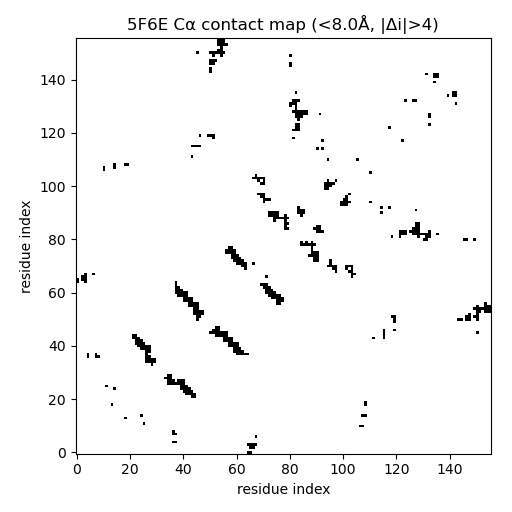TOM 717 C C . CYS A 1 74 ? 68.348 9.854 4.187 1.00 10.76 75 CYS A C 1
ATOM 718 O O . CYS A 1 74 ? 69.293 10.100 4.933 1.00 11.74 75 CYS A O 1
ATOM 721 N N . LYS A 1 75 ? 67.274 10.627 4.092 1.00 10.77 76 LYS A N 1
ATOM 722 C CA . LYS A 1 75 ? 67.238 11.940 4.725 1.00 11.96 76 LYS A CA 1
ATOM 723 C C . LYS A 1 75 ? 65.901 12.163 5.419 1.00 11.86 76 LYS A C 1
ATOM 724 O O . LYS A 1 75 ? 64.854 12.227 4.769 1.00 12.56 76 LYS A O 1
ATOM 730 N N . PHE A 1 76 ? 65.924 12.256 6.749 1.00 11.48 77 PHE A N 1
ATOM 731 C CA . PHE A 1 76 ? 64.718 12.581 7.498 1.00 12.12 77 PHE A CA 1
ATOM 732 C C . PHE A 1 76 ? 64.231 13.979 7.138 1.00 12.44 77 PHE A C 1
ATOM 733 O O . PHE A 1 76 ? 65.025 14.915 7.083 1.00 12.93 77 PHE A O 1
ATOM 741 N N . GLU A 1 77 ? 62.924 14.086 6.913 1.00 13.10 78 GLU A N 1
ATOM 742 C CA . GLU A 1 77 ? 62.237 15.348 6.629 1.00 15.39 78 GLU A CA 1
ATOM 743 C C . GLU A 1 77 ? 61.003 15.460 7.524 1.00 15.77 78 GLU A C 1
ATOM 744 O O . GLU A 1 77 ? 60.015 14.768 7.303 1.00 17.89 78 GLU A O 1
ATOM 750 N N A PRO A 1 78 ? 61.050 16.339 8.532 0.75 15.78 79 PRO A N 1
ATOM 751 N N B PRO A 1 78 ? 61.043 16.339 8.537 0.25 15.49 79 PRO A N 1
ATOM 752 C CA A PRO A 1 78 ? 62.155 17.245 8.850 0.75 15.52 79 PRO A CA 1
ATOM 753 C CA B PRO A 1 78 ? 62.113 17.253 8.955 0.25 15.26 79 PRO A CA 1
ATOM 754 C C A PRO A 1 78 ? 63.288 16.526 9.581 0.75 14.10 79 PRO A C 1
ATOM 755 C C B PRO A 1 78 ? 63.288 16.516 9.590 0.25 14.76 79 PRO A C 1
ATOM 756 O O A PRO A 1 78 ? 63.146 15.354 9.935 0.75 14.13 79 PRO A O 1
ATOM 757 O O B PRO A 1 78 ? 63.168 15.327 9.888 0.25 14.82 79 PRO A O 1
ATOM 764 N N . PRO A 1 79 ? 64.421 17.210 9.788 1.00 14.82 80 PRO A N 1
ATOM 765 C CA . PRO A 1 79 ? 65.540 16.581 10.495 1.00 14.89 80 PRO A CA 1
ATOM 766 C C . PRO A 1 79 ? 65.172 16.154 11.918 1.00 14.46 80 PRO A C 1
ATOM 767 O O . PRO A 1 79 ? 64.314 16.773 12.558 1.00 16.19 80 PRO A O 1
ATOM 771 N N . LEU A 1 80 ? 65.815 15.102 12.403 1.00 13.31 81 LEU A N 1
ATOM 772 C CA . LEU A 1 80 ? 65.502 14.559 13.726 1.00 13.20 81 LEU A CA 1
ATOM 773 C C . LEU A 1 80 ? 66.615 14.762 14.718 1.00 13.09 81 LEU A C 1
ATOM 774 O O . LEU A 1 80 ? 67.798 14.791 14.364 1.00 13.99 81 LEU A O 1
ATOM 779 N N . PHE A 1 81 ? 66.219 14.840 15.987 1.00 13.35 82 PHE A N 1
ATOM 780 C CA . PHE A 1 81 ? 67.142 14.745 17.097 1.00 13.44 82 PHE A CA 1
ATOM 781 C C . PHE A 1 81 ? 67.540 13.277 17.253 1.00 12.67 82 PHE A C 1
ATOM 782 O O . PHE A 1 81 ? 66.716 12.440 17.616 1.00 13.03 82 PHE A O 1
ATOM 790 N N . HIS A 1 82 ? 68.807 12.981 16.979 1.00 12.38 83 HIS A N 1
ATOM 791 C CA . HIS A 1 82 ? 69.384 11.647 17.115 1.00 12.12 83 HIS A CA 1
ATOM 792 C C . HIS A 1 82 ? 70.884 11.822 16.906 1.00 11.88 83 HIS A C 1
ATOM 793 O O . HIS A 1 82 ? 71.281 12.590 16.026 1.00 11.80 83 HIS A O 1
ATOM 800 N N . PRO A 1 83 ? 71.733 11.099 17.659 1.00 11.73 84 PRO A N 1
ATOM 801 C CA . PRO A 1 83 ? 73.179 11.359 17.510 1.00 11.97 84 PRO A CA 1
ATOM 802 C C . PRO A 1 83 ? 73.759 11.074 16.131 1.00 11.70 84 PRO A C 1
ATOM 803 O O . PRO A 1 83 ? 74.807 11.644 15.811 1.00 12.56 84 PRO A O 1
ATOM 807 N N . ASN A 1 84 ? 73.100 10.207 15.361 1.00 11.24 85 ASN A N 1
ATOM 808 C CA . ASN A 1 84 ? 73.596 9.781 14.056 1.00 11.26 85 ASN A CA 1
ATOM 809 C C . ASN A 1 84 ? 72.804 10.339 12.878 1.00 10.93 85 ASN A C 1
ATOM 810 O O . ASN A 1 84 ? 72.894 9.825 11.764 1.00 11.75 85 ASN A O 1
ATOM 815 N N A VAL A 1 85 ? 72.038 11.399 13.122 0.88 10.63 86 VAL A N 1
ATOM 816 N N B VAL A 1 85 ? 72.037 11.390 13.106 0.12 11.56 86 VAL A N 1
ATOM 817 C CA A VAL A 1 85 ? 71.335 12.106 12.063 0.88 10.67 86 VAL A CA 1
ATOM 818 C CA B VAL A 1 85 ? 71.458 12.087 11.977 0.12 12.26 86 VAL A CA 1
ATOM 819 C C A VAL A 1 85 ? 71.924 13.502 11.961 0.88 11.00 86 VAL A C 1
ATOM 820 C C B VAL A 1 85 ? 72.043 13.488 11.927 0.12 12.14 86 VAL A C 1
ATOM 821 O O A VAL A 1 85 ? 71.901 14.275 12.927 0.88 11.91 86 VAL A O 1
ATOM 822 O O B VAL A 1 85 ? 72.079 14.204 12.931 0.12 12.02 86 VAL A O 1
ATOM 829 N N A TYR A 1 86 ? 72.502 13.817 10.801 0.88 11.09 87 TYR A N 1
ATOM 830 N N B TYR A 1 86 ? 72.556 13.851 10.757 0.12 12.16 87 TYR A N 1
ATOM 831 C CA A TYR A 1 86 ? 73.092 15.134 10.580 0.88 11.68 87 TYR A CA 1
ATOM 832 C CA B TYR A 1 86 ? 73.143 15.163 10.554 0.12 12.32 87 TYR A CA 1
ATOM 833 C C A TYR A 1 86 ? 72.032 16.220 10.720 0.88 12.82 87 TYR A C 1
ATOM 834 C C B TYR A 1 86 ? 72.061 16.222 10.687 0.12 12.77 87 TYR A C 1
ATOM 835 O O A TYR A 1 86 ? 70.846 15.958 10.529 0.88 12.44 87 TYR A O 1
ATOM 836 O O B TYR A 1 86 ? 70.878 15.922 10.521 0.12 12.76 87 TYR A O 1
ATOM 853 N N . PRO A 1 87 ? 72.458 17.466 10.995 1.00 12.93 88 PRO A N 1
ATOM 854 C CA . PRO A 1 87 ? 71.498 18.574 11.024 1.00 13.94 88 PRO A CA 1
ATOM 855 C C . PRO A 1 87 ? 70.663 18.707 9.744 1.00 14.06 88 PRO A C 1
ATOM 856 O O . PRO A 1 87 ? 69.537 19.185 9.819 1.00 15.47 88 PRO A O 1
ATOM 860 N N . SER A 1 88 ? 71.189 18.261 8.604 1.00 13.43 89 SER A N 1
ATOM 861 C CA . SER A 1 88 ? 70.445 18.304 7.349 1.00 13.59 89 SER A CA 1
ATOM 862 C C . SER A 1 88 ? 69.305 17.293 7.316 1.00 13.40 89 SER A C 1
ATOM 863 O O . SER A 1 88 ? 68.413 17.398 6.479 1.00 14.73 89 SER A O 1
ATOM 866 N N . GLY A 1 89 ? 69.344 16.307 8.211 1.00 12.08 90 GLY A N 1
ATOM 867 C CA . GLY A 1 89 ? 68.426 15.182 8.145 1.00 11.85 90 GLY A CA 1
ATOM 868 C C . GLY A 1 89 ? 69.058 13.906 7.610 1.00 11.24 90 GLY A C 1
ATOM 869 O O . GLY A 1 89 ? 68.496 12.823 7.757 1.00 11.08 90 GLY A O 1
ATOM 870 N N . THR A 1 90 ? 70.223 14.010 6.976 1.00 11.18 91 THR A N 1
ATOM 871 C CA . THR A 1 90 ? 70.850 12.822 6.395 1.00 11.13 91 THR A CA 1
ATOM 872 C C . THR A 1 90 ? 71.241 11.829 7.478 1.00 10.47 91 THR A C 1
ATOM 873 O O . THR A 1 90 ? 71.799 12.201 8.509 1.00 11.01 91 THR A O 1
ATOM 877 N N . VAL A 1 91 ? 70.941 10.559 7.231 1.00 10.39 92 VAL A N 1
ATOM 878 C CA . VAL A 1 91 ? 71.263 9.484 8.163 1.00 10.67 92 VAL A CA 1
ATOM 879 C C . VAL A 1 91 ? 72.699 9.018 7.972 1.00 10.94 92 VAL A C 1
ATOM 880 O O . VAL A 1 91 ? 73.119 8.754 6.838 1.00 12.05 92 VAL A O 1
ATOM 884 N N . CYS A 1 92 ? 73.440 8.920 9.079 1.00 10.78 93 CYS A N 1
ATOM 885 C CA . CYS A 1 92 ? 74.796 8.385 9.087 1.00 11.28 93 CYS A CA 1
ATOM 886 C C . CYS A 1 92 ? 74.753 6.943 9.571 1.00 11.12 93 CYS A C 1
ATOM 887 O O . CYS A 1 92 ? 74.422 6.688 10.731 1.00 11.32 93 CYS A O 1
ATOM 890 N N . LEU A 1 93 ? 75.057 6.005 8.676 1.00 11.34 94 LEU A N 1
ATOM 891 C CA . LEU A 1 93 ? 74.941 4.584 8.979 1.00 11.56 94 LEU A CA 1
ATOM 892 C C . LEU A 1 93 ? 75.859 3.851 8.009 1.00 12.05 94 LEU A C 1
ATOM 893 O O . LEU A 1 93 ? 75.836 4.128 6.807 1.00 12.16 94 LEU A O 1
ATOM 898 N N A SER A 1 94 ? 76.619 2.881 8.512 0.67 13.38 95 SER A N 1
ATOM 899 N N B SER A 1 94 ? 76.669 2.924 8.514 0.30 12.72 95 SER A N 1
ATOM 900 N N C SER A 1 94 ? 76.677 2.942 8.531 0.03 12.21 95 SER A N 1
ATOM 901 C CA A SER A 1 94 ? 77.637 2.223 7.698 0.67 14.60 95 SER A CA 1
ATOM 902 C CA B SER A 1 94 ? 77.740 2.343 7.704 0.30 13.14 95 SER A CA 1
ATOM 903 C CA C SER A 1 94 ? 77.708 2.284 7.733 0.03 12.30 95 SER A CA 1
ATOM 904 C C A SER A 1 94 ? 77.106 1.475 6.474 0.67 12.93 95 SER A C 1
ATOM 905 C C B SER A 1 94 ? 77.264 1.626 6.441 0.30 12.60 95 SER A C 1
ATOM 906 C C C SER A 1 94 ? 77.130 1.443 6.599 0.03 12.36 95 SER A C 1
ATOM 907 O O A SER A 1 94 ? 77.769 1.446 5.433 0.67 13.67 95 SER A O 1
ATOM 908 O O B SER A 1 94 ? 77.923 1.700 5.401 0.30 12.47 95 SER A O 1
ATOM 909 O O C SER A 1 94 ? 77.523 1.594 5.441 0.03 12.44 95 SER A O 1
ATOM 916 N N A ILE A 1 95 ? 75.914 0.890 6.568 0.67 12.57 96 ILE A N 1
ATOM 917 N N B ILE A 1 95 ? 76.118 0.954 6.514 0.30 13.00 96 ILE A N 1
ATOM 918 C CA A ILE A 1 95 ? 75.357 0.244 5.378 0.67 12.39 96 ILE A CA 1
ATOM 919 C CA B ILE A 1 95 ? 75.586 0.283 5.328 0.30 13.19 96 ILE A CA 1
ATOM 920 C C A ILE A 1 95 ? 74.960 1.246 4.296 0.67 12.50 96 ILE A C 1
ATOM 921 C C B ILE A 1 95 ? 75.115 1.267 4.256 0.30 12.59 96 ILE A C 1
ATOM 922 O O A ILE A 1 95 ? 74.659 0.839 3.172 0.67 13.82 96 ILE A O 1
ATOM 923 O O B ILE A 1 95 ? 74.882 0.873 3.116 0.30 12.59 96 ILE A O 1
ATOM 932 N N . LEU A 1 96 ? 74.981 2.539 4.620 1.00 12.18 97 LEU A N 1
ATOM 933 C CA . LEU A 1 96 ? 74.606 3.575 3.668 1.00 12.38 97 LEU A CA 1
ATOM 934 C C . LEU A 1 96 ? 75.812 4.290 3.055 1.00 12.54 97 LEU A C 1
ATOM 935 O O . LEU A 1 96 ? 75.675 5.372 2.487 1.00 12.65 97 LEU A O 1
ATOM 940 N N . GLU A 1 97 ? 76.992 3.685 3.159 1.00 12.62 98 GLU A N 1
ATOM 941 C CA . GLU A 1 97 ? 78.178 4.226 2.501 1.00 13.73 98 GLU A CA 1
ATOM 942 C C . GLU A 1 97 ? 78.825 3.165 1.632 1.00 13.61 98 GLU A C 1
ATOM 943 O O . GLU A 1 97 ? 79.124 2.063 2.107 1.00 13.85 98 GLU A O 1
ATOM 949 N N . GLU A 1 98 ? 79.018 3.509 0.356 1.00 14.69 99 GLU A N 1
ATOM 950 C CA . GLU A 1 98 ? 79.576 2.615 -0.649 1.00 15.63 99 GLU A CA 1
ATOM 951 C C . GLU A 1 98 ? 80.926 2.074 -0.217 1.00 17.33 99 GLU A C 1
ATOM 952 O O . GLU A 1 98 ? 81.232 0.912 -0.458 1.00 17.61 99 GLU A O 1
ATOM 958 N N . ASP A 1 99 ? 81.736 2.919 0.413 1.00 18.70 100 ASP A N 1
ATOM 959 C CA . ASP A 1 99 ? 83.086 2.522 0.797 1.00 21.06 100 ASP A CA 1
ATOM 960 C C . ASP A 1 99 ? 83.141 1.915 2.198 1.00 20.95 100 ASP A C 1
ATOM 961 O O . ASP A 1 99 ? 84.219 1.592 2.698 1.00 23.29 100 ASP A O 1
ATOM 966 N N . LYS A 1 100 ? 81.976 1.750 2.824 1.00 19.61 101 LYS A N 1
ATOM 967 C CA . LYS A 1 100 ? 81.894 1.050 4.111 1.00 18.65 101 LYS A CA 1
ATOM 968 C C . LYS A 1 100 ? 81.097 -0.260 3.986 1.00 17.96 101 LYS A C 1
ATOM 969 O O . LYS A 1 100 ? 81.585 -1.203 3.376 1.00 20.25 101 LYS A O 1
ATOM 975 N N . ASP A 1 101 ? 79.883 -0.330 4.528 1.00 16.31 102 ASP A N 1
ATOM 976 C CA . ASP A 1 101 ? 79.165 -1.608 4.584 1.00 15.60 102 ASP A CA 1
ATOM 977 C C . ASP A 1 101 ? 78.022 -1.778 3.581 1.00 13.72 102 ASP A C 1
ATOM 978 O O . ASP A 1 101 ? 77.307 -2.779 3.624 1.00 14.23 102 ASP A O 1
ATOM 983 N N . TRP A 1 102 ? 77.840 -0.826 2.672 1.00 12.88 103 TRP A N 1
ATOM 984 C CA . TRP A 1 102 ? 76.856 -1.044 1.624 1.00 11.86 103 TRP A CA 1
ATOM 985 C C . TRP A 1 102 ? 77.198 -2.284 0.810 1.00 11.96 103 TRP A C 1
ATOM 986 O O . TRP A 1 102 ? 78.352 -2.513 0.461 1.00 12.51 103 TRP A O 1
ATOM 997 N N A ARG A 1 103 ? 76.172 -3.073 0.522 0.51 10.89 104 ARG A N 1
ATOM 998 N N B ARG A 1 103 ? 76.182 -3.088 0.522 0.49 11.11 104 ARG A N 1
ATOM 999 C CA A ARG A 1 103 ? 76.259 -4.190 -0.404 0.51 11.18 104 ARG A CA 1
ATOM 1000 C CA B ARG A 1 103 ? 76.295 -4.190 -0.426 0.49 11.51 104 ARG A CA 1
ATOM 1001 C C A ARG A 1 103 ? 75.102 -4.011 -1.371 0.51 11.09 104 ARG A C 1
ATOM 1002 C C B ARG A 1 103 ? 75.106 -4.084 -1.361 0.49 10.99 104 ARG A C 1
ATOM 1003 O O A ARG A 1 103 ? 73.999 -3.662 -0.947 0.51 11.43 104 ARG A O 1
ATOM 1004 O O B ARG A 1 103 ? 73.983 -3.874 -0.905 0.49 10.49 104 ARG A O 1
ATOM 1019 N N . PRO A 1 104 ? 75.342 -4.229 -2.676 1.00 11.41 105 PRO A N 1
ATOM 1020 C CA . PRO A 1 104 ? 74.254 -4.038 -3.643 1.00 11.65 105 PRO A CA 1
ATOM 1021 C C . PRO A 1 104 ? 72.990 -4.857 -3.366 1.00 11.45 105 PRO A C 1
ATOM 1022 O O . PRO A 1 104 ? 71.903 -4.408 -3.722 1.00 12.52 105 PRO A O 1
ATOM 1026 N N . ALA A 1 105 ? 73.116 -6.014 -2.727 1.00 11.65 106 ALA A N 1
ATOM 1027 C CA . ALA A 1 105 ? 71.952 -6.852 -2.471 1.00 12.89 106 ALA A CA 1
ATOM 1028 C C . ALA A 1 105 ? 71.019 -6.335 -1.367 1.00 12.00 106 ALA A C 1
ATOM 1029 O O . ALA A 1 105 ? 69.913 -6.845 -1.221 1.00 12.76 106 ALA A O 1
ATOM 1031 N N A ILE A 1 106 ? 71.467 -5.355 -0.582 0.97 11.13 107 ILE A N 1
ATOM 1032 N N B ILE A 1 106 ? 71.466 -5.343 -0.602 0.03 11.60 107 ILE A N 1
ATOM 1033 C CA A ILE A 1 106 ? 70.641 -4.831 0.494 0.97 11.21 107 ILE A CA 1
ATOM 1034 C CA B ILE A 1 106 ? 70.655 -4.784 0.480 0.03 11.24 107 ILE A CA 1
ATOM 1035 C C A ILE A 1 106 ? 69.364 -4.222 -0.066 0.97 11.17 107 ILE A C 1
ATOM 1036 C C B ILE A 1 106 ? 69.358 -4.178 -0.053 0.03 11.11 107 ILE A C 1
ATOM 1037 O O A ILE A 1 106 ? 69.408 -3.447 -1.029 0.97 11.85 107 ILE A O 1
ATOM 1038 O O B ILE A 1 106 ? 69.380 -3.362 -0.975 0.03 11.11 107 ILE A O 1
ATOM 1047 N N . THR A 1 107 ? 68.231 -4.579 0.530 1.00 11.01 108 THR A N 1
ATOM 1048 C CA . THR A 1 107 ? 66.931 -4.151 0.035 1.00 11.85 108 THR A CA 1
ATOM 1049 C C . THR A 1 107 ? 66.440 -2.886 0.729 1.00 11.45 108 THR A C 1
ATOM 1050 O O . THR A 1 107 ? 66.941 -2.489 1.797 1.00 11.06 108 THR A O 1
ATOM 1054 N N . ILE A 1 108 ? 65.434 -2.247 0.142 1.00 11.42 109 ILE A N 1
ATOM 1055 C CA . ILE A 1 108 ? 64.804 -1.100 0.791 1.00 11.58 109 ILE A CA 1
ATOM 1056 C C . ILE A 1 108 ? 64.260 -1.472 2.177 1.00 11.34 109 ILE A C 1
ATOM 1057 O O . ILE A 1 108 ? 64.416 -0.710 3.135 1.00 11.43 109 ILE A O 1
ATOM 1062 N N A LYS A 1 109 ? 63.636 -2.641 2.294 0.62 12.11 110 LYS A N 1
ATOM 1063 N N B LYS A 1 109 ? 63.650 -2.648 2.290 0.38 11.90 110 LYS A N 1
ATOM 1064 C CA A LYS A 1 109 ? 63.154 -3.104 3.590 0.62 12.90 110 LYS A CA 1
ATOM 1065 C CA B LYS A 1 109 ? 63.145 -3.126 3.574 0.38 12.39 110 LYS A CA 1
ATOM 1066 C C A LYS A 1 109 ? 64.295 -3.179 4.604 0.62 11.71 110 LYS A C 1
ATOM 1067 C C B LYS A 1 109 ? 64.259 -3.257 4.618 0.38 11.83 110 LYS A C 1
ATOM 1068 O O A LYS A 1 109 ? 64.165 -2.701 5.732 0.62 11.56 110 LYS A O 1
ATOM 1069 O O B LYS A 1 109 ? 64.078 -2.887 5.777 0.38 11.90 110 LYS A O 1
ATOM 1080 N N . GLN A 1 110 ? 65.407 -3.787 4.209 1.00 11.34 111 GLN A N 1
ATOM 1081 C CA . GLN A 1 110 ? 66.555 -3.888 5.106 1.00 11.41 111 GLN A CA 1
ATOM 1082 C C . GLN A 1 110 ? 67.105 -2.525 5.503 1.00 10.86 111 GLN A C 1
ATOM 1083 O O . GLN A 1 110 ? 67.505 -2.333 6.645 1.00 10.97 111 GLN A O 1
ATOM 1089 N N . ILE A 1 111 ? 67.120 -1.583 4.569 1.00 10.42 112 ILE A N 1
ATOM 1090 C CA . ILE A 1 111 ? 67.549 -0.233 4.895 1.00 10.44 112 ILE A CA 1
ATOM 1091 C C . ILE A 1 111 ? 66.629 0.393 5.942 1.00 9.88 112 ILE A C 1
ATOM 1092 O O . ILE A 1 111 ? 67.086 0.946 6.942 1.00 10.44 112 ILE A O 1
ATOM 1097 N N . LEU A 1 112 ? 65.325 0.340 5.703 1.00 10.01 113 LEU A N 1
ATOM 1098 C CA . LEU A 1 112 ? 64.393 0.983 6.616 1.00 10.35 113 LEU A CA 1
ATOM 1099 C C . LEU A 1 112 ? 64.400 0.322 7.997 1.00 10.83 113 LEU A C 1
ATOM 1100 O O . LEU A 1 112 ? 64.320 1.010 9.020 1.00 10.49 113 LEU A O 1
ATOM 1105 N N . LEU A 1 113 ? 64.512 -1.002 8.047 1.00 10.81 114 LEU A N 1
ATOM 1106 C CA . LEU A 1 113 ? 64.635 -1.680 9.332 1.00 11.40 114 LEU A CA 1
ATOM 1107 C C . LEU A 1 113 ? 65.961 -1.332 10.011 1.00 11.16 114 LEU A C 1
ATOM 1108 O O . LEU A 1 113 ? 66.008 -1.174 11.233 1.00 11.77 114 LEU A O 1
ATOM 1113 N N . GLY A 1 114 ? 67.031 -1.202 9.229 1.00 10.70 115 GLY A N 1
ATOM 1114 C CA . GLY A 1 114 ? 68.317 -0.805 9.778 1.00 11.02 115 GLY A CA 1
ATOM 1115 C C . GLY A 1 114 ? 68.283 0.590 10.373 1.00 10.42 115 GLY A C 1
ATOM 1116 O O . GLY A 1 114 ? 68.860 0.855 11.437 1.00 10.99 115 GLY A O 1
ATOM 1117 N N . ILE A 1 115 ? 67.583 1.500 9.710 1.00 9.98 116 ILE A N 1
ATOM 1118 C CA . ILE A 1 115 ? 67.435 2.846 10.231 1.00 10.55 116 ILE A CA 1
ATOM 1119 C C . ILE A 1 115 ? 66.543 2.843 11.479 1.00 10.56 116 ILE A C 1
ATOM 1120 O O . ILE A 1 115 ? 66.851 3.512 12.465 1.00 10.74 116 ILE A O 1
ATOM 1125 N N . GLN A 1 116 ? 65.462 2.069 11.468 1.00 10.82 117 GLN A N 1
ATOM 1126 C CA . GLN A 1 116 ? 64.647 1.957 12.675 1.00 11.47 117 GLN A CA 1
ATOM 1127 C C . GLN A 1 116 ? 65.482 1.466 13.867 1.00 11.25 117 GLN A C 1
ATOM 1128 O O . GLN A 1 116 ? 65.364 1.992 14.976 1.00 11.86 117 GLN A O 1
ATOM 1134 N N A GLU A 1 117 ? 66.332 0.467 13.652 0.31 12.17 118 GLU A N 1
ATOM 1135 N N B GLU A 1 117 ? 66.301 0.448 13.632 0.69 11.64 118 GLU A N 1
ATOM 1136 C CA A GLU A 1 117 ? 67.145 -0.040 14.759 0.31 13.07 118 GLU A CA 1
ATOM 1137 C CA B GLU A 1 117 ? 67.189 -0.075 14.664 0.69 11.96 118 GLU A CA 1
ATOM 1138 C C A GLU A 1 117 ? 68.227 0.958 15.191 0.31 12.49 118 GLU A C 1
ATOM 1139 C C B GLU A 1 117 ? 68.125 1.015 15.175 0.69 11.54 118 GLU A C 1
ATOM 1140 O O A GLU A 1 117 ? 68.602 0.996 16.367 0.31 13.09 118 GLU A O 1
ATOM 1141 O O B GLU A 1 117 ? 68.271 1.194 16.394 0.69 11.92 118 GLU A O 1
ATOM 1152 N N . LEU A 1 118 ? 68.717 1.768 14.254 1.00 11.45 119 LEU A N 1
ATOM 1153 C CA . LEU A 1 118 ? 69.594 2.869 14.602 1.00 11.53 119 LEU A CA 1
ATOM 1154 C C . LEU A 1 118 ? 68.890 3.871 15.511 1.00 11.35 119 LEU A C 1
ATOM 1155 O O . LEU A 1 118 ? 69.483 4.372 16.480 1.00 11.32 119 LEU A O 1
ATOM 1160 N N . LEU A 1 119 ? 67.628 4.171 15.216 1.00 11.81 120 LEU A N 1
ATOM 1161 C CA . LEU A 1 119 ? 66.909 5.150 16.027 1.00 12.38 120 LEU A CA 1
ATOM 1162 C C . LEU A 1 119 ? 66.984 4.814 17.503 1.00 12.77 120 LEU A C 1
ATOM 1163 O O . LEU A 1 119 ? 67.242 5.688 18.330 1.00 13.54 120 LEU A O 1
ATOM 1168 N N . ASN A 1 120 ? 66.789 3.543 17.832 1.00 14.69 121 ASN A N 1
ATOM 1169 C CA . ASN A 1 120 ? 66.747 3.138 19.224 1.00 17.06 121 ASN A CA 1
ATOM 1170 C C . ASN A 1 120 ? 68.099 2.742 19.796 1.00 15.53 121 ASN A C 1
ATOM 1171 O O . ASN A 1 120 ? 68.194 2.454 20.991 1.00 17.48 121 ASN A O 1
ATOM 1176 N N . GLU A 1 121 ? 69.141 2.732 18.974 1.00 13.94 122 GLU A N 1
ATOM 1177 C CA . GLU A 1 121 ? 70.471 2.398 19.456 1.00 14.94 122 GLU A CA 1
ATOM 1178 C C . GLU A 1 121 ? 71.521 3.201 18.702 1.00 13.96 122 GLU A C 1
ATOM 1179 O O . GLU A 1 121 ? 72.068 2.764 17.678 1.00 14.09 122 GLU A O 1
ATOM 1185 N N . PRO A 1 122 ? 71.794 4.405 19.202 1.00 13.89 123 PRO A N 1
ATOM 1186 C CA . PRO A 1 122 ? 72.799 5.233 18.549 1.00 14.18 123 PRO A CA 1
ATOM 1187 C C . PRO A 1 122 ? 74.189 4.610 18.573 1.00 14.37 123 PRO A C 1
ATOM 1188 O O . PRO A 1 122 ? 74.524 3.806 19.454 1.00 15.81 123 PRO A O 1
ATOM 1192 N N A ASN A 1 123 ? 74.997 4.990 17.585 0.58 13.71 124 ASN A N 1
ATOM 1193 N N B ASN A 1 123 ? 74.979 5.006 17.587 0.42 14.79 124 ASN A N 1
ATOM 1194 C CA A ASN A 1 123 ? 76.404 4.604 17.500 0.58 14.36 124 ASN A CA 1
ATOM 1195 C CA B ASN A 1 123 ? 76.372 4.638 17.507 0.42 16.06 124 ASN A CA 1
ATOM 1196 C C A ASN A 1 123 ? 77.269 5.790 17.906 0.58 15.23 124 ASN A C 1
ATOM 1197 C C B ASN A 1 123 ? 77.201 5.837 17.937 0.42 16.17 124 ASN A C 1
ATOM 1198 O O A ASN A 1 123 ? 77.491 6.711 17.121 0.58 15.98 124 ASN A O 1
ATOM 1199 O O B ASN A 1 123 ? 77.328 6.815 17.203 0.42 16.63 124 ASN A O 1
ATOM 1208 N N . ILE A 1 124 ? 77.754 5.769 19.141 1.00 16.44 125 ILE A N 1
ATOM 1209 C CA . ILE A 1 124 ? 78.444 6.922 19.704 1.00 20.19 125 ILE A CA 1
ATOM 1210 C C . ILE A 1 124 ? 79.845 7.180 19.163 1.00 21.97 125 ILE A C 1
ATOM 1211 O O . ILE A 1 124 ? 80.427 8.229 19.434 1.00 22.59 125 ILE A O 1
ATOM 1216 N N A GLN A 1 125 ? 80.387 6.225 18.421 0.62 23.63 126 GLN A N 1
ATOM 1217 N N B GLN A 1 125 ? 80.382 6.243 18.386 0.38 23.66 126 GLN A N 1
ATOM 1218 C CA A GLN A 1 125 ? 81.725 6.393 17.884 0.62 26.64 126 GLN A CA 1
ATOM 1219 C CA B GLN A 1 125 ? 81.749 6.377 17.880 0.38 26.17 126 GLN A CA 1
ATOM 1220 C C A GLN A 1 125 ? 81.716 7.461 16.809 0.62 28.06 126 GLN A C 1
ATOM 1221 C C B GLN A 1 125 ? 81.826 7.234 16.617 0.38 27.52 126 GLN A C 1
ATOM 1222 O O A GLN A 1 125 ? 82.616 8.299 16.753 0.62 28.91 126 GLN A O 1
ATOM 1223 O O B GLN A 1 125 ? 82.903 7.688 16.230 0.38 27.76 126 GLN A O 1
ATOM 1234 N N . ASP A 1 126 ? 80.685 7.441 15.970 1.00 28.08 127 ASP A N 1
ATOM 1235 C CA . ASP A 1 126 ? 80.609 8.388 14.861 1.00 28.94 127 ASP A CA 1
ATOM 1236 C C . ASP A 1 126 ? 79.377 9.279 14.950 1.00 25.86 127 ASP A C 1
ATOM 1237 O O . ASP A 1 126 ? 78.379 9.040 14.265 1.00 25.96 127 ASP A O 1
ATOM 1242 N N . PRO A 1 127 ? 79.450 10.325 15.796 1.00 20.79 128 PRO A N 1
ATOM 1243 C CA . PRO A 1 127 ? 78.312 11.234 15.863 1.00 17.13 128 PRO A CA 1
ATOM 1244 C C . PRO A 1 127 ? 78.228 12.152 14.658 1.00 15.50 128 PRO A C 1
ATOM 1245 O O . PRO A 1 127 ? 79.224 12.611 14.079 1.00 17.56 128 PRO A O 1
ATOM 1249 N N . ALA A 1 128 ? 76.986 12.416 14.290 1.00 14.20 129 ALA A N 1
ATOM 1250 C CA . ALA A 1 128 ? 76.659 13.234 13.144 1.00 13.60 129 ALA A CA 1
ATOM 1251 C C . ALA A 1 128 ? 76.127 14.601 13.543 1.00 13.59 129 ALA A C 1
ATOM 1252 O O . ALA A 1 128 ? 76.143 15.528 12.726 1.00 14.82 129 ALA A O 1
ATOM 1254 N N . GLN A 1 129 ? 75.624 14.735 14.767 1.00 14.01 130 GLN A N 1
ATOM 1255 C CA . GLN A 1 129 ? 75.235 16.047 15.244 1.00 15.09 130 GLN A CA 1
ATOM 1256 C C . GLN A 1 129 ? 75.690 16.220 16.664 1.00 16.18 130 GLN A C 1
ATOM 1257 O O . GLN A 1 129 ? 75.708 15.272 17.446 1.00 16.87 130 GLN A O 1
ATOM 1263 N N . ALA A 1 130 ? 76.068 17.443 16.991 1.00 16.51 131 ALA A N 1
ATOM 1264 C CA . ALA A 1 130 ? 76.614 17.724 18.303 1.00 17.18 131 ALA A CA 1
ATOM 1265 C C . ALA A 1 130 ? 75.586 17.591 19.417 1.00 16.66 131 ALA A C 1
ATOM 1266 O O . ALA A 1 130 ? 75.875 17.000 20.464 1.00 17.30 131 ALA A O 1
ATOM 1268 N N . GLU A 1 131 ? 74.397 18.156 19.220 1.00 17.00 132 GLU A N 1
ATOM 1269 C CA . GLU A 1 131 ? 73.477 18.265 20.349 1.00 18.22 132 GLU A CA 1
ATOM 1270 C C . GLU A 1 131 ? 72.989 16.928 20.868 1.00 16.52 132 GLU A C 1
ATOM 1271 O O . GLU A 1 131 ? 73.101 16.656 22.061 1.00 17.46 132 GLU A O 1
ATOM 1277 N N . ALA A 1 132 ? 72.433 16.098 19.993 1.00 15.06 133 ALA A N 1
ATOM 1278 C CA . ALA A 1 132 ? 71.900 14.832 20.464 1.00 14.37 133 ALA A CA 1
ATOM 1279 C C . ALA A 1 132 ? 73.007 13.941 21.011 1.00 14.32 133 ALA A C 1
ATOM 1280 O O . ALA A 1 132 ? 72.794 13.235 21.994 1.00 14.75 133 ALA A O 1
ATOM 1282 N N . TYR A 1 133 ? 74.177 13.962 20.379 1.00 14.85 134 TYR A N 1
ATOM 1283 C CA . TYR A 1 133 ? 75.317 13.206 20.883 1.00 15.78 134 TYR A CA 1
ATOM 1284 C C . TYR A 1 133 ? 75.708 13.647 22.297 1.00 15.92 134 TYR A C 1
ATOM 1285 O O . TYR A 1 133 ? 75.914 12.818 23.182 1.00 16.32 134 TYR A O 1
ATOM 1294 N N . THR A 1 134 ? 75.815 14.956 22.497 1.00 15.85 135 THR A N 1
ATOM 1295 C CA . THR A 1 134 ? 76.231 15.495 23.784 1.00 17.36 135 THR A CA 1
ATOM 1296 C C . THR A 1 134 ? 75.252 15.108 24.889 1.00 16.65 135 THR A C 1
ATOM 1297 O O . THR A 1 134 ? 75.662 14.669 25.968 1.00 17.62 135 THR A O 1
ATOM 1301 N N A ILE A 1 135 ? 73.960 15.245 24.616 0.75 15.69 136 ILE A N 1
ATOM 1302 N N B ILE A 1 135 ? 73.960 15.279 24.615 0.25 16.41 136 ILE A N 1
ATOM 1303 C CA A ILE A 1 135 ? 72.957 14.905 25.622 0.75 15.02 136 ILE A CA 1
ATOM 1304 C CA B ILE A 1 135 ? 72.923 14.972 25.596 0.25 16.30 136 ILE A CA 1
ATOM 1305 C C A ILE A 1 135 ? 72.955 13.397 25.880 0.75 15.29 136 ILE A C 1
ATOM 1306 C C B ILE A 1 135 ? 72.891 13.476 25.892 0.25 16.34 136 ILE A C 1
ATOM 1307 O O A ILE A 1 135 ? 72.900 12.973 27.040 0.75 16.14 136 ILE A O 1
ATOM 1308 O O B ILE A 1 135 ? 72.730 13.075 27.045 0.25 16.82 136 ILE A O 1
ATOM 1317 N N A TYR A 1 136 ? 73.048 12.589 24.821 0.75 15.35 137 TYR A N 1
ATOM 1318 N N B TYR A 1 136 ? 73.051 12.654 24.856 0.25 16.13 137 TYR A N 1
ATOM 1319 C CA A TYR A 1 136 ? 73.107 11.136 24.977 0.75 16.31 137 TYR A CA 1
ATOM 1320 C CA B TYR A 1 136 ? 73.108 11.208 25.041 0.25 16.11 137 TYR A CA 1
ATOM 1321 C C A TYR A 1 136 ? 74.262 10.721 25.898 0.75 17.99 137 TYR A C 1
ATOM 1322 C C B TYR A 1 136 ? 74.222 10.844 26.013 0.25 17.36 137 TYR A C 1
ATOM 1323 O O A TYR A 1 136 ? 74.105 9.821 26.728 0.75 19.32 137 TYR A O 1
ATOM 1324 O O B TYR A 1 136 ? 74.016 10.085 26.962 0.25 17.71 137 TYR A O 1
ATOM 1341 N N . CYS A 1 137 ? 75.405 11.391 25.767 1.00 18.84 138 CYS A N 1
ATOM 1342 C CA . CYS A 1 137 ? 76.581 11.092 26.577 1.00 20.95 138 CYS A CA 1
ATOM 1343 C C . CYS A 1 137 ? 76.460 11.610 28.012 1.00 21.38 138 CYS A C 1
ATOM 1344 O O . CYS A 1 137 ? 76.904 10.951 28.953 1.00 23.20 138 CYS A O 1
ATOM 1347 N N . GLN A 1 138 ? 75.861 12.786 28.176 1.00 20.28 139 GLN A N 1
ATOM 1348 C CA . GLN A 1 138 ? 75.859 13.474 29.467 1.00 19.86 139 GLN A CA 1
ATOM 1349 C C . GLN A 1 138 ? 74.697 13.120 30.380 1.00 19.62 139 GLN A C 1
ATOM 1350 O O . GLN A 1 138 ? 74.830 13.165 31.599 1.00 20.31 139 GLN A O 1
ATOM 1356 N N . ASN A 1 139 ? 73.551 12.796 29.807 1.00 18.09 140 ASN A N 1
ATOM 1357 C CA . ASN A 1 139 ? 72.353 12.585 30.603 1.00 17.08 140 ASN A CA 1
ATOM 1358 C C . ASN A 1 139 ? 71.351 11.776 29.800 1.00 17.07 140 ASN A C 1
ATOM 1359 O O . ASN A 1 139 ? 70.557 12.338 29.044 1.00 16.11 140 ASN A O 1
ATOM 1364 N N A ARG A 1 140 ? 71.380 10.460 29.989 0.40 17.78 141 ARG A N 1
ATOM 1365 N N B ARG A 1 140 ? 71.386 10.458 29.971 0.60 17.85 141 ARG A N 1
ATOM 1366 C CA A ARG A 1 140 ? 70.537 9.547 29.223 0.40 18.41 141 ARG A CA 1
ATOM 1367 C CA B ARG A 1 140 ? 70.519 9.570 29.200 0.60 18.40 141 ARG A CA 1
ATOM 1368 C C A ARG A 1 140 ? 69.053 9.726 29.545 0.40 18.39 141 ARG A C 1
ATOM 1369 C C B ARG A 1 140 ? 69.046 9.799 29.517 0.60 18.10 141 ARG A C 1
ATOM 1370 O O A ARG A 1 140 ? 68.190 9.440 28.719 0.40 19.12 141 ARG A O 1
ATOM 1371 O O B ARG A 1 140 ? 68.184 9.634 28.657 0.60 18.76 141 ARG A O 1
ATOM 1386 N N . VAL A 1 141 ? 68.758 10.192 30.756 1.00 18.76 142 VAL A N 1
ATOM 1387 C CA . VAL A 1 141 ? 67.385 10.493 31.133 1.00 19.35 142 VAL A CA 1
ATOM 1388 C C . VAL A 1 141 ? 66.840 11.683 30.324 1.00 18.30 142 VAL A C 1
ATOM 1389 O O . VAL A 1 141 ? 65.729 11.632 29.785 1.00 18.93 142 VAL A O 1
ATOM 1393 N N . GLU A 1 142 ? 67.618 12.758 30.256 1.00 16.81 143 GLU A N 1
ATOM 1394 C CA . GLU A 1 142 ? 67.231 13.913 29.445 1.00 15.72 143 GLU A CA 1
ATOM 1395 C C . GLU A 1 142 ? 67.136 13.540 27.967 1.00 15.22 143 GLU A C 1
ATOM 1396 O O . GLU A 1 142 ? 66.231 13.991 27.271 1.00 15.38 143 GLU A O 1
ATOM 1402 N N . TYR A 1 143 ? 68.068 12.708 27.501 1.00 15.16 144 TYR A N 1
ATOM 1403 C CA . TYR A 1 143 ? 68.061 12.260 26.120 1.00 15.28 144 TYR A CA 1
ATOM 1404 C C . TYR A 1 143 ? 66.736 11.599 25.794 1.00 15.26 144 TYR A C 1
ATOM 1405 O O . TYR A 1 143 ? 66.081 11.934 24.791 1.00 15.82 144 TYR A O 1
ATOM 1414 N N A GLU A 1 144 ? 66.295 10.697 26.663 0.68 16.39 145 GLU A N 1
ATOM 1415 N N B GLU A 1 144 ? 66.361 10.611 26.600 0.32 15.55 145 GLU A N 1
ATOM 1416 C CA A GLU A 1 144 ? 65.042 9.998 26.418 0.68 17.33 145 GLU A CA 1
ATOM 1417 C CA B GLU A 1 144 ? 65.180 9.827 26.281 0.32 15.57 145 GLU A CA 1
ATOM 1418 C C A GLU A 1 144 ? 63.829 10.912 26.516 0.68 16.63 145 GLU A C 1
ATOM 1419 C C B GLU A 1 144 ? 63.919 10.673 26.480 0.32 16.27 145 GLU A C 1
ATOM 1420 O O A GLU A 1 144 ? 62.862 10.767 25.772 0.68 16.55 145 GLU A O 1
ATOM 1421 O O B GLU A 1 144 ? 62.889 10.428 25.853 0.32 17.17 145 GLU A O 1
ATOM 1432 N N A LYS A 1 145 ? 63.876 11.856 27.453 0.68 16.86 146 LYS A N 1
ATOM 1433 N N B LYS A 1 145 ? 64.016 11.689 27.338 0.32 16.77 146 LYS A N 1
ATOM 1434 C CA A LYS A 1 145 ? 62.843 12.872 27.523 0.68 17.11 146 LYS A CA 1
ATOM 1435 C CA B LYS A 1 145 ? 62.953 12.677 27.475 0.32 16.57 146 LYS A CA 1
ATOM 1436 C C A LYS A 1 145 ? 62.708 13.603 26.185 0.68 16.44 146 LYS A C 1
ATOM 1437 C C B LYS A 1 145 ? 62.747 13.488 26.181 0.32 16.29 146 LYS A C 1
ATOM 1438 O O A LYS A 1 145 ? 61.604 13.815 25.686 0.68 16.87 146 LYS A O 1
ATOM 1439 O O B LYS A 1 145 ? 61.619 13.660 25.723 0.32 16.67 146 LYS A O 1
ATOM 1450 N N . ARG A 1 146 ? 63.839 13.990 25.607 1.00 15.89 147 ARG A N 1
ATOM 1451 C CA . ARG A 1 146 ? 63.802 14.690 24.324 1.00 15.69 147 ARG A CA 1
ATOM 1452 C C . ARG A 1 146 ? 63.259 13.789 23.214 1.00 14.63 147 ARG A C 1
ATOM 1453 O O . ARG A 1 146 ? 62.483 14.233 22.360 1.00 15.03 147 ARG A O 1
ATOM 1461 N N . VAL A 1 147 ? 63.656 12.520 23.234 1.00 14.31 148 VAL A N 1
ATOM 1462 C CA . VAL A 1 147 ? 63.171 11.569 22.242 1.00 15.32 148 VAL A CA 1
ATOM 1463 C C . VAL A 1 147 ? 61.649 11.390 22.357 1.00 15.39 148 VAL A C 1
ATOM 1464 O O . VAL A 1 147 ? 60.944 11.355 21.332 1.00 15.87 148 VAL A O 1
ATOM 1468 N N A ARG A 1 148 ? 61.137 11.294 23.587 0.50 15.91 149 ARG A N 1
ATOM 1469 N N B ARG A 1 148 ? 61.134 11.290 23.582 0.36 16.15 149 ARG A N 1
ATOM 1470 N N C ARG A 1 148 ? 61.144 11.293 23.583 0.14 15.70 149 ARG A N 1
ATOM 1471 C CA A ARG A 1 148 ? 59.702 11.114 23.775 0.50 16.37 149 ARG A CA 1
ATOM 1472 C CA B ARG A 1 148 ? 59.696 11.109 23.757 0.36 16.90 149 ARG A CA 1
ATOM 1473 C CA C ARG A 1 148 ? 59.712 11.118 23.793 0.14 16.12 149 ARG A CA 1
ATOM 1474 C C A ARG A 1 148 ? 58.928 12.334 23.282 0.50 16.12 149 ARG A C 1
ATOM 1475 C C B ARG A 1 148 ? 58.916 12.336 23.291 0.36 16.55 149 ARG A C 1
ATOM 1476 C C C ARG A 1 148 ? 58.920 12.330 23.309 0.14 16.22 149 ARG A C 1
ATOM 1477 O O A ARG A 1 148 ? 57.871 12.204 22.674 0.50 16.41 149 ARG A O 1
ATOM 1478 O O B ARG A 1 148 ? 57.846 12.211 22.702 0.36 16.82 149 ARG A O 1
ATOM 1479 O O C ARG A 1 148 ? 57.845 12.185 22.731 0.14 16.29 149 ARG A O 1
ATOM 1501 N N . ALA A 1 149 ? 59.456 13.524 23.542 1.00 16.51 150 ALA A N 1
ATOM 1502 C CA . ALA A 1 149 ? 58.807 14.742 23.079 1.00 17.23 150 ALA A CA 1
ATOM 1503 C C . ALA A 1 149 ? 58.760 14.775 21.551 1.00 16.67 150 ALA A C 1
ATOM 1504 O O . ALA A 1 149 ? 57.740 15.135 20.958 1.00 16.67 150 ALA A O 1
ATOM 1506 N N . GLN A 1 150 ? 59.856 14.368 20.919 1.00 15.76 151 GLN A N 1
ATOM 1507 C CA . GLN A 1 150 ? 59.919 14.319 19.468 1.00 15.18 151 GLN A CA 1
ATOM 1508 C C . GLN A 1 150 ? 58.936 13.292 18.906 1.00 15.61 151 GLN A C 1
ATOM 1509 O O . GLN A 1 150 ? 58.305 13.529 17.878 1.00 15.46 151 GLN A O 1
ATOM 1515 N N . ALA A 1 151 ? 58.796 12.148 19.574 1.00 15.25 152 ALA A N 1
ATOM 1516 C CA . ALA A 1 151 ? 57.871 11.125 19.098 1.00 15.70 152 ALA A CA 1
ATOM 1517 C C . ALA A 1 151 ? 56.428 11.623 19.167 1.00 16.84 152 ALA A C 1
ATOM 1518 O O . ALA A 1 151 ? 55.617 11.339 18.284 1.00 18.03 152 ALA A O 1
ATOM 1520 N N . LYS A 1 152 ? 56.108 12.369 20.221 1.00 17.29 153 LYS A N 1
ATOM 1521 C CA . LYS A 1 152 ? 54.779 12.948 20.341 1.00 19.11 153 LYS A CA 1
ATOM 1522 C C . LYS A 1 152 ? 54.545 13.985 19.242 1.00 19.29 153 LYS A C 1
ATOM 1523 O O . LYS A 1 152 ? 53.472 14.032 18.638 1.00 20.37 153 LYS A O 1
ATOM 1529 N N A LYS A 1 153 ? 55.562 14.805 18.991 0.39 18.96 154 LYS A N 1
ATOM 1530 N N B LYS A 1 153 ? 55.555 14.810 18.987 0.61 19.04 154 LYS A N 1
ATOM 1531 C CA A LYS A 1 153 ? 55.516 15.823 17.946 0.39 19.20 154 LYS A CA 1
ATOM 1532 C CA B LYS A 1 153 ? 55.472 15.826 17.945 0.61 19.70 154 LYS A CA 1
ATOM 1533 C C A LYS A 1 153 ? 55.204 15.211 16.582 0.39 18.80 154 LYS A C 1
ATOM 1534 C C B LYS A 1 153 ? 55.173 15.197 16.583 0.61 19.21 154 LYS A C 1
ATOM 1535 O O A LYS A 1 153 ? 54.494 15.804 15.769 0.39 19.24 154 LYS A O 1
ATOM 1536 O O B LYS A 1 153 ? 54.439 15.766 15.773 0.61 19.86 154 LYS A O 1
ATOM 1547 N N . PHE A 1 154 ? 55.735 14.016 16.341 1.00 17.59 155 PHE A N 1
ATOM 1548 C CA . PHE A 1 154 ? 55.556 13.337 15.059 1.00 17.08 155 PHE A CA 1
ATOM 1549 C C . PHE A 1 154 ? 54.563 12.182 15.097 1.00 17.50 155 PHE A C 1
ATOM 1550 O O . PHE A 1 154 ? 54.612 11.289 14.256 1.00 18.02 155 PHE A O 1
ATOM 1558 N N . ALA A 1 155 ? 53.643 12.219 16.057 1.00 19.09 156 ALA A N 1
ATOM 1559 C CA . ALA A 1 155 ? 52.553 11.256 16.080 1.00 20.83 156 ALA A CA 1
ATOM 1560 C C . ALA A 1 155 ? 51.723 11.458 14.819 1.00 23.04 156 ALA A C 1
ATOM 1561 O O . ALA A 1 155 ? 51.427 12.594 14.449 1.00 24.19 156 ALA A O 1
ATOM 1563 N N . PRO A 1 156 ? 51.361 10.360 14.142 1.00 24.57 157 PRO A N 1
ATOM 1564 C CA . PRO A 1 156 ? 50.599 10.461 12.893 1.00 26.39 157 PRO A CA 1
ATOM 1565 C C . PRO A 1 156 ? 49.163 10.923 13.119 1.00 27.11 157 PRO A C 1
ATOM 1566 O O . PRO A 1 156 ? 48.672 10.837 14.243 1.00 27.73 157 PRO A O 1
#

Foldseek 3Di:
DVVQVVVLVVLVVVCVVDADPPKAWAFDADPVGHTDSQKIKIWAAADPPALLHQFIWIWMWGHDPPPPLAGTWIFTVVADQAFQAANRRTGHDQCRGNVGNPDRVQGPRNVSVRVSVCRRPPDLVDGRDDPLSVCVVPPVPVSSVRSNVVSVVRRD

Organism: Homo sapiens (NCBI:txid9606)

Secondary structure (DSSP, 8-state):
-HHHHHHHHHHHHHHHHS--TT-EEEEEE-TTS-EEEEEEEEEEEPPTTSTTTT-EEEEEEE--TTTTSSPPEEEESS----TTB-TTSBB--GGG-TTTT--TT--HHHHHHHHHHHHHS--TTS-S-HHHHHHHHH-HHHHHHHHHHHHHHT--